Protein AF-D2ZY25-F1 (afdb_monomer_lite)

Secondary structure (DSSP, 8-state):
--HHHHHHHHHHHHHHHHHHHHHHHHHHHHHHHHHHHHHH--S-HHHHHHHHHHH----HHHHHHHHHHHHHTT--GGGHHHHHHHHHH-S-EEETTEEE--HHHHTTTGGGSHHHHHHHHH---TTEEE-B-TTSSSEEEEETTT--EEEE-GGGHHHHHHH---SEEESSHHHHHHHHTT------

Foldseek 3Di:
DPPVVVVVVVVVVVVVVVVVVVVVVVVVVVVVVVVCCVVVPALPPVVVVVLCVPQNFDDPVQLVVLLVLCVVLVQDPLCVNVSNSLSTRQQWAQFDQGTFHSQSVLSVPVCNHPQNVCCVPPVADSQWDWRDDPVALWTWIAGSVQQKIFTAHNVCVNVCRVPVDGPDIDRHPSRVVCVRHVPDPPDD

InterPro domains:
  IPR037883 Knr4/Smi1-like domain superfamily [SSF160631] (80-182)

Radius of gyration: 25.06 Å; chains: 1; bounding box: 85×59×39 Å

Organism: Neisseria mucosa (strain ATCC 25996 / DSM 4631 / NCTC 10774 / M26) (NCBI:txid546266)

Sequence (188 aa):
MRLIRIESNIGKIGRKQKKDAEEKLENVKVNLLIFISKRFVMLDTNFKEYLDDEFGRILPENQNKYRELFKRLGFGKINHDFVEFWSTYSDEIYGKIGYLVDLAMDLEDFSSSQTEILRKNIGLPDNYFSLLNNELDDYILYDKNTDEVFFVEAPNIQKFIENKQFSKHWNSFEYFIKDYLNYNAYYV

pLDDT: mean 85.52, std 15.78, range [35.66, 98.56]

Structure (mmCIF, N/CA/C/O backbone):
data_AF-D2ZY25-F1
#
_entry.id   AF-D2ZY25-F1
#
loop_
_atom_site.group_PDB
_atom_site.id
_atom_site.type_symbol
_atom_site.label_atom_id
_atom_site.label_alt_id
_atom_site.label_comp_id
_atom_site.label_asym_id
_atom_site.label_entity_id
_atom_site.label_seq_id
_atom_site.pdbx_PDB_ins_code
_atom_site.Cartn_x
_atom_site.Cartn_y
_atom_site.Cartn_z
_atom_site.occupancy
_atom_site.B_iso_or_equiv
_atom_site.auth_seq_id
_atom_site.auth_comp_id
_atom_site.auth_asym_id
_atom_site.auth_atom_id
_atom_site.pdbx_PDB_model_num
ATOM 1 N N . MET A 1 1 ? 66.080 45.658 -4.796 1.00 52.06 1 MET A N 1
ATOM 2 C CA . MET A 1 1 ? 65.664 44.306 -5.253 1.00 52.06 1 MET A CA 1
ATOM 3 C C . MET A 1 1 ? 64.632 43.622 -4.318 1.00 52.06 1 MET A C 1
ATOM 5 O O . MET A 1 1 ? 64.688 42.414 -4.135 1.00 52.06 1 MET A O 1
ATOM 9 N N . ARG A 1 2 ? 63.659 44.349 -3.727 1.00 52.69 2 ARG A N 1
ATOM 10 C CA . ARG A 1 2 ? 62.646 43.777 -2.796 1.00 52.69 2 ARG A CA 1
ATOM 11 C C . ARG A 1 2 ? 61.199 43.744 -3.330 1.00 52.69 2 ARG A C 1
ATOM 13 O O . ARG A 1 2 ? 60.440 42.909 -2.858 1.00 52.69 2 ARG A O 1
ATOM 20 N N . LEU A 1 3 ? 60.829 44.569 -4.321 1.00 50.91 3 LEU A N 1
ATOM 21 C CA . LEU A 1 3 ? 59.447 44.628 -4.840 1.00 50.91 3 LEU A CA 1
ATOM 22 C C . LEU A 1 3 ? 59.027 43.390 -5.661 1.00 50.91 3 LEU A C 1
ATOM 24 O O . LEU A 1 3 ? 57.946 42.856 -5.438 1.00 50.91 3 LEU A O 1
ATOM 28 N N . ILE A 1 4 ? 59.901 42.866 -6.529 1.00 52.56 4 ILE A N 1
ATOM 29 C CA . ILE A 1 4 ? 59.574 41.761 -7.463 1.00 52.56 4 ILE A CA 1
ATOM 30 C C . ILE A 1 4 ? 59.164 40.469 -6.721 1.00 52.56 4 ILE A C 1
ATOM 32 O O . ILE A 1 4 ? 58.348 39.680 -7.197 1.00 52.56 4 ILE A O 1
ATOM 36 N N . ARG A 1 5 ? 59.691 40.248 -5.508 1.00 51.69 5 ARG A N 1
ATOM 37 C CA . ARG A 1 5 ? 59.391 39.046 -4.713 1.00 51.69 5 ARG A CA 1
ATOM 38 C C . ARG A 1 5 ? 57.988 39.092 -4.091 1.00 51.69 5 ARG A C 1
ATOM 40 O O . ARG A 1 5 ? 57.379 38.038 -3.924 1.00 51.69 5 ARG A O 1
ATOM 47 N N . ILE A 1 6 ? 57.468 40.286 -3.793 1.00 53.44 6 ILE A N 1
ATOM 48 C CA . ILE A 1 6 ? 56.163 40.481 -3.142 1.00 53.44 6 ILE A CA 1
ATOM 49 C C . ILE A 1 6 ? 55.029 40.202 -4.137 1.00 53.44 6 ILE A C 1
ATOM 51 O O . ILE A 1 6 ? 54.154 39.394 -3.837 1.00 53.44 6 ILE A O 1
ATOM 55 N N . GLU A 1 7 ? 55.095 40.753 -5.351 1.00 53.44 7 GLU A N 1
ATOM 56 C CA . GLU A 1 7 ? 54.079 40.526 -6.396 1.00 53.44 7 GLU A CA 1
ATOM 57 C C . GLU A 1 7 ? 53.975 39.045 -6.797 1.00 53.44 7 GLU A C 1
ATOM 59 O O . GLU A 1 7 ? 52.877 38.496 -6.917 1.00 53.44 7 GLU A O 1
ATOM 64 N N . SER A 1 8 ? 55.118 38.350 -6.890 1.00 57.62 8 SER A N 1
ATOM 65 C CA . SER A 1 8 ? 55.155 36.908 -7.181 1.00 57.62 8 SER A CA 1
ATOM 66 C C . SER A 1 8 ? 54.485 36.049 -6.099 1.00 57.62 8 SER A C 1
ATOM 68 O O . SER A 1 8 ? 53.928 34.989 -6.397 1.00 57.62 8 SER A O 1
ATOM 70 N N . ASN A 1 9 ? 54.512 36.505 -4.842 1.00 56.72 9 ASN A N 1
ATOM 71 C CA . ASN A 1 9 ? 53.909 35.799 -3.716 1.00 56.72 9 ASN A CA 1
ATOM 72 C C . ASN A 1 9 ? 52.400 36.058 -3.637 1.00 56.72 9 ASN A C 1
ATOM 74 O O . ASN A 1 9 ? 51.649 35.118 -3.385 1.00 56.72 9 ASN A O 1
ATOM 78 N N . ILE A 1 10 ? 51.938 37.278 -3.931 1.00 61.25 10 ILE A N 1
ATOM 79 C CA . ILE A 1 10 ? 50.504 37.618 -3.954 1.00 61.25 10 ILE A CA 1
ATOM 80 C C . ILE A 1 10 ? 49.769 36.805 -5.033 1.00 61.25 10 ILE A C 1
ATOM 82 O O . ILE A 1 10 ? 48.725 36.213 -4.757 1.00 61.25 10 ILE A O 1
ATOM 86 N N . GLY A 1 11 ? 50.350 36.669 -6.232 1.00 62.78 11 GLY A N 1
ATOM 87 C CA . GLY A 1 11 ? 49.772 35.850 -7.306 1.00 62.78 11 GLY A CA 1
ATOM 88 C C . GLY A 1 11 ? 49.683 34.352 -6.970 1.00 62.78 11 GLY A C 1
ATOM 89 O O . GLY A 1 11 ? 48.737 33.676 -7.379 1.00 62.78 11 GLY A O 1
ATOM 90 N N . LYS A 1 12 ? 50.630 33.823 -6.183 1.00 64.25 12 LYS A N 1
ATOM 91 C CA . LYS A 1 12 ? 50.597 32.432 -5.691 1.00 64.25 12 LYS A CA 1
ATOM 92 C C . LYS A 1 12 ? 49.548 32.230 -4.599 1.00 64.25 12 LYS A C 1
ATOM 94 O O . LYS A 1 12 ? 48.856 31.214 -4.619 1.00 64.25 12 LYS A O 1
ATOM 99 N N . ILE A 1 13 ? 49.400 33.196 -3.690 1.00 66.56 13 ILE A N 1
ATOM 100 C CA . ILE A 1 13 ? 48.389 33.167 -2.624 1.00 66.56 13 ILE A CA 1
ATOM 101 C C . ILE A 1 13 ? 46.978 33.202 -3.228 1.00 66.56 13 ILE A C 1
ATOM 103 O O . ILE A 1 13 ? 46.152 32.369 -2.866 1.00 66.56 13 ILE A O 1
ATOM 107 N N . GLY A 1 14 ? 46.725 34.070 -4.215 1.00 63.84 14 GLY A N 1
ATOM 108 C CA . GLY A 1 14 ? 45.428 34.144 -4.900 1.00 63.84 14 GLY A CA 1
ATOM 109 C C . GLY A 1 14 ? 45.064 32.869 -5.673 1.00 63.84 14 GLY A C 1
ATOM 110 O O . GLY A 1 14 ? 43.927 32.407 -5.606 1.00 63.84 14 GLY A O 1
ATOM 111 N N . ARG A 1 15 ? 46.032 32.236 -6.356 1.00 68.62 15 ARG A N 1
ATOM 112 C CA . ARG A 1 15 ? 45.804 30.949 -7.045 1.00 68.62 15 ARG A CA 1
ATOM 113 C C . ARG A 1 15 ? 45.531 29.798 -6.076 1.00 68.62 15 ARG A C 1
ATOM 115 O O . ARG A 1 15 ? 44.718 28.937 -6.397 1.00 68.62 15 ARG A O 1
ATOM 122 N N . LYS A 1 16 ? 46.194 29.782 -4.915 1.00 72.19 16 LYS A N 1
ATOM 123 C CA . LYS A 1 16 ? 45.961 28.774 -3.874 1.00 72.19 16 LYS A CA 1
ATOM 124 C C . LYS A 1 16 ? 44.570 28.931 -3.257 1.00 72.19 16 LYS A C 1
ATOM 126 O O . LYS A 1 16 ? 43.808 27.979 -3.268 1.00 72.19 16 LYS A O 1
ATOM 131 N N . GLN A 1 17 ? 44.193 30.149 -2.862 1.00 70.00 17 GLN A N 1
ATOM 132 C CA . GLN A 1 17 ? 42.859 30.426 -2.312 1.00 70.00 17 GLN A CA 1
ATOM 133 C C . GLN A 1 17 ? 41.727 30.078 -3.289 1.00 70.00 17 GLN A C 1
ATOM 135 O O . GLN A 1 17 ? 40.692 29.575 -2.863 1.00 70.00 17 GLN A O 1
ATOM 140 N N . LYS A 1 18 ? 41.925 30.305 -4.596 1.00 76.06 18 LYS A N 1
ATOM 141 C CA . LYS A 1 18 ? 40.941 29.928 -5.618 1.00 76.06 18 LYS A CA 1
ATOM 142 C C . LYS A 1 18 ? 40.775 28.407 -5.733 1.00 76.06 18 LYS A C 1
ATOM 144 O O . LYS A 1 18 ? 39.643 27.939 -5.742 1.00 76.06 18 LYS A O 1
ATOM 149 N N . LYS A 1 19 ? 41.878 27.649 -5.755 1.00 75.56 19 LYS A N 1
ATOM 150 C CA . LYS A 1 19 ? 41.834 26.176 -5.754 1.00 75.56 19 LYS A CA 1
ATOM 151 C C . LYS A 1 19 ? 41.182 25.621 -4.489 1.00 75.56 19 LYS A C 1
ATOM 153 O O . LYS A 1 19 ? 40.310 24.771 -4.590 1.00 75.56 19 LYS A O 1
ATOM 158 N N . ASP A 1 20 ? 41.535 26.165 -3.325 1.00 76.06 20 ASP A N 1
ATOM 159 C CA . ASP A 1 20 ? 40.959 25.747 -2.043 1.00 76.06 20 ASP A CA 1
ATOM 160 C C . ASP A 1 20 ? 39.440 26.030 -1.985 1.00 76.06 20 ASP A C 1
ATOM 162 O O . ASP A 1 20 ? 38.684 25.304 -1.339 1.00 76.06 20 ASP A O 1
ATOM 166 N N . ALA A 1 21 ? 38.970 27.091 -2.652 1.00 73.56 21 ALA A N 1
ATOM 167 C CA . ALA A 1 21 ? 37.547 27.412 -2.761 1.00 73.56 21 ALA A CA 1
ATOM 168 C C . ALA A 1 21 ? 36.805 26.498 -3.752 1.00 73.56 21 ALA A C 1
ATOM 170 O O . ALA A 1 21 ? 35.685 26.080 -3.462 1.00 73.56 21 ALA A O 1
ATOM 171 N N . GLU A 1 22 ? 37.420 26.170 -4.891 1.00 80.06 22 GLU A N 1
ATOM 172 C CA . GLU A 1 22 ? 36.878 25.225 -5.877 1.00 80.06 22 GLU A CA 1
ATOM 173 C C . GLU A 1 22 ? 36.752 23.814 -5.281 1.00 80.06 22 GLU A C 1
ATOM 175 O O . GLU A 1 22 ? 35.680 23.219 -5.361 1.00 80.06 22 GLU A O 1
ATOM 180 N N . GLU A 1 23 ? 37.778 23.336 -4.571 1.00 80.00 23 GLU A N 1
ATOM 181 C CA . GLU A 1 23 ? 37.774 22.037 -3.882 1.00 80.00 23 GLU A CA 1
ATOM 182 C C . GLU A 1 23 ? 36.715 21.977 -2.768 1.00 80.00 23 GLU A C 1
ATOM 184 O O . GLU A 1 23 ? 35.994 20.989 -2.621 1.00 80.00 23 GLU A O 1
ATOM 189 N N . LYS A 1 24 ? 36.546 23.063 -1.999 1.00 80.25 24 LYS A N 1
ATOM 190 C CA . LYS A 1 24 ? 35.461 23.163 -1.008 1.00 80.25 24 LYS A CA 1
ATOM 191 C C . LYS A 1 24 ? 34.086 23.120 -1.664 1.00 80.25 24 LYS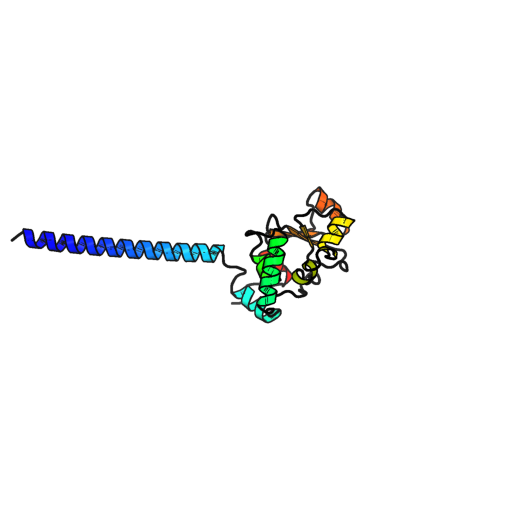 A C 1
ATOM 193 O O . LYS A 1 24 ? 33.198 22.446 -1.149 1.00 80.25 24 LYS A O 1
ATOM 198 N N . LEU A 1 25 ? 33.895 23.828 -2.776 1.00 77.50 25 LEU A N 1
ATOM 199 C CA . LEU A 1 25 ? 32.623 23.842 -3.495 1.00 77.50 25 LEU A CA 1
ATOM 200 C C . LEU A 1 25 ? 32.297 22.464 -4.086 1.00 77.50 25 LEU A C 1
ATOM 202 O O . LEU A 1 25 ? 31.145 22.036 -4.040 1.00 77.50 25 LEU A O 1
ATOM 206 N N . GLU A 1 26 ? 33.298 21.763 -4.610 1.00 76.44 26 GLU A N 1
ATOM 207 C CA . GLU A 1 26 ? 33.162 20.406 -5.134 1.00 76.44 26 GLU A CA 1
ATOM 208 C C . GLU A 1 26 ? 32.805 19.413 -4.021 1.00 76.44 26 GLU A C 1
ATOM 210 O O . GLU A 1 26 ? 31.820 18.689 -4.145 1.00 76.44 26 GLU A O 1
ATOM 215 N N . ASN A 1 27 ? 33.475 19.487 -2.868 1.00 78.00 27 ASN A N 1
ATOM 216 C CA . ASN A 1 27 ? 33.132 18.685 -1.691 1.00 78.00 27 ASN A CA 1
ATOM 217 C C . ASN A 1 27 ? 31.719 18.972 -1.160 1.00 78.00 27 ASN A C 1
ATOM 219 O O . ASN A 1 27 ? 31.009 18.048 -0.767 1.00 78.00 27 ASN A O 1
ATOM 223 N N . VAL A 1 28 ? 31.265 20.230 -1.166 1.00 77.62 28 VAL A N 1
ATOM 224 C CA . VAL A 1 28 ? 29.882 20.579 -0.792 1.00 77.62 28 VAL A CA 1
ATOM 225 C C . VAL A 1 28 ? 28.882 19.982 -1.781 1.00 77.62 28 VAL A C 1
ATOM 227 O O . VAL A 1 28 ? 27.869 19.438 -1.351 1.00 77.62 28 VAL A O 1
ATOM 230 N N . LYS A 1 29 ? 29.163 20.028 -3.089 1.00 74.12 29 LYS A N 1
ATOM 231 C CA . LYS A 1 29 ? 28.311 19.404 -4.113 1.00 74.12 29 LYS A CA 1
ATOM 232 C C . LYS A 1 29 ? 28.257 17.890 -3.964 1.00 74.12 29 LYS A C 1
ATOM 234 O O . LYS A 1 29 ? 27.167 17.340 -4.030 1.00 74.12 29 LYS A O 1
ATOM 239 N N . VAL A 1 30 ? 29.393 17.233 -3.726 1.00 70.44 30 VAL A N 1
ATOM 240 C CA . VAL A 1 30 ? 29.467 15.783 -3.495 1.00 70.44 30 VAL A CA 1
ATOM 241 C C . VAL A 1 30 ? 28.706 15.406 -2.229 1.00 70.44 30 VAL A C 1
ATOM 243 O O . VAL A 1 30 ? 27.878 14.506 -2.272 1.00 70.44 30 VAL A O 1
ATOM 246 N N . ASN A 1 31 ? 28.889 16.135 -1.127 1.00 71.12 31 ASN A N 1
ATOM 247 C CA . ASN A 1 31 ? 28.144 15.895 0.109 1.00 71.12 31 ASN A CA 1
ATOM 248 C C . ASN A 1 31 ? 26.645 16.149 -0.056 1.00 71.12 31 ASN A C 1
ATOM 250 O O . ASN A 1 31 ? 25.845 15.403 0.496 1.00 71.12 31 ASN A O 1
ATOM 254 N N . LEU A 1 32 ? 26.253 17.161 -0.833 1.00 65.19 32 LEU A N 1
ATOM 255 C CA . LEU A 1 32 ? 24.856 17.413 -1.165 1.00 65.19 32 LEU A CA 1
ATOM 256 C C . LEU A 1 32 ? 24.292 16.302 -2.055 1.00 65.19 32 LEU A C 1
ATOM 258 O O . LEU A 1 32 ? 23.181 15.860 -1.808 1.00 65.19 32 LEU A O 1
ATOM 262 N N . LEU A 1 33 ? 25.051 15.803 -3.032 1.00 63.25 33 LEU A N 1
ATOM 263 C CA . LEU A 1 33 ? 24.664 14.659 -3.858 1.00 63.25 33 LEU A CA 1
ATOM 264 C C . LEU A 1 33 ? 24.543 13.384 -3.030 1.00 63.25 33 LEU A C 1
ATOM 266 O O . LEU A 1 33 ? 23.572 12.666 -3.210 1.00 63.25 33 LEU A O 1
ATOM 270 N N . ILE A 1 34 ? 25.471 13.124 -2.105 1.00 61.31 34 ILE A N 1
ATOM 271 C CA . ILE A 1 34 ? 25.425 12.001 -1.157 1.00 61.31 34 ILE A CA 1
ATOM 272 C C . ILE A 1 34 ? 24.241 12.155 -0.205 1.00 61.31 34 ILE A C 1
ATOM 274 O O . ILE A 1 34 ? 23.575 11.180 0.109 1.00 61.31 34 ILE A O 1
ATOM 278 N N . PHE A 1 35 ? 23.959 13.368 0.264 1.00 57.66 35 PHE A N 1
ATOM 279 C CA . PHE A 1 35 ? 22.827 13.637 1.143 1.00 57.66 35 PHE A CA 1
ATOM 280 C C . PHE A 1 35 ? 21.499 13.475 0.404 1.00 57.66 35 PHE A C 1
ATOM 282 O O . PHE A 1 35 ? 20.602 12.827 0.923 1.00 57.66 35 PHE A O 1
ATOM 289 N N . ILE A 1 36 ? 21.386 14.010 -0.816 1.00 54.94 36 ILE A N 1
ATOM 290 C CA . ILE A 1 36 ? 20.218 13.849 -1.686 1.00 54.94 36 ILE A CA 1
ATOM 291 C C . ILE A 1 36 ? 20.047 12.377 -2.034 1.00 54.94 36 ILE A C 1
ATOM 293 O O . ILE A 1 36 ? 18.975 11.853 -1.796 1.00 54.94 36 ILE A O 1
ATOM 297 N N . SER A 1 37 ? 21.082 11.678 -2.497 1.00 52.75 37 SER A N 1
ATOM 298 C CA . SER A 1 37 ? 20.991 10.236 -2.752 1.00 52.75 37 SER A CA 1
ATOM 299 C C . SER A 1 37 ? 20.632 9.474 -1.477 1.00 52.75 37 SER A C 1
ATOM 301 O O . SER A 1 37 ? 19.651 8.767 -1.483 1.00 52.75 37 SER A O 1
ATOM 303 N N . LYS A 1 38 ? 21.241 9.702 -0.315 1.00 51.91 38 LYS A N 1
ATOM 304 C CA . LYS A 1 38 ? 20.796 9.033 0.927 1.00 51.91 38 LYS A CA 1
ATOM 305 C C . LYS A 1 38 ? 19.358 9.354 1.360 1.00 51.91 38 LYS A C 1
ATOM 307 O O . LYS A 1 38 ? 18.788 8.576 2.112 1.00 51.91 38 LYS A O 1
ATOM 312 N N . ARG A 1 39 ? 18.782 10.485 0.933 1.00 47.91 39 ARG A N 1
ATOM 313 C CA . ARG A 1 39 ? 17.390 10.876 1.232 1.00 47.91 39 ARG A CA 1
ATOM 314 C C . ARG A 1 39 ? 16.384 10.543 0.125 1.00 47.91 39 ARG A C 1
ATOM 316 O O . ARG A 1 39 ? 15.191 10.635 0.382 1.00 47.91 39 ARG A O 1
ATOM 323 N N . PHE A 1 40 ? 16.859 10.238 -1.081 1.00 42.81 40 PHE A N 1
ATOM 324 C CA . PHE A 1 40 ? 16.067 9.949 -2.284 1.00 42.81 40 PHE A CA 1
ATOM 325 C C . PHE A 1 40 ? 16.403 8.593 -2.905 1.00 42.81 40 PHE A C 1
ATOM 327 O O . PHE A 1 40 ? 15.830 8.230 -3.927 1.00 42.81 40 PHE A O 1
ATOM 334 N N . VAL A 1 41 ? 17.314 7.826 -2.313 1.00 45.97 41 VAL A N 1
ATOM 335 C CA . VAL A 1 41 ? 17.503 6.407 -2.599 1.00 45.97 41 VAL A CA 1
ATOM 336 C C . VAL A 1 41 ? 16.336 5.718 -1.906 1.00 45.97 41 VAL A C 1
ATOM 338 O O . VAL A 1 41 ? 16.456 5.212 -0.798 1.00 45.97 41 VAL A O 1
ATOM 341 N N . MET A 1 42 ? 15.173 5.845 -2.555 1.00 53.69 42 MET A N 1
ATOM 342 C CA . MET A 1 42 ? 14.487 4.761 -3.253 1.00 53.69 42 MET A CA 1
ATOM 343 C C . MET A 1 42 ? 14.963 3.401 -2.753 1.00 53.69 42 MET A C 1
ATOM 345 O O . MET A 1 42 ? 16.166 3.188 -2.911 1.00 53.69 42 MET A O 1
ATOM 349 N N . LEU A 1 43 ? 14.076 2.518 -2.262 1.00 66.31 43 LEU A N 1
ATOM 350 C CA . LEU A 1 43 ? 14.322 1.086 -1.946 1.00 66.31 43 LEU A CA 1
ATOM 351 C C . LEU A 1 43 ? 15.764 0.654 -2.259 1.00 66.31 43 LEU A C 1
ATOM 353 O O . LEU A 1 43 ? 16.092 0.670 -3.441 1.00 66.31 43 LEU A O 1
ATOM 357 N N . ASP A 1 44 ? 16.642 0.371 -1.287 1.00 75.94 44 ASP A N 1
ATOM 358 C CA . ASP A 1 44 ? 18.095 0.246 -1.566 1.00 75.94 44 ASP A CA 1
ATOM 359 C C . ASP A 1 44 ? 18.428 -0.554 -2.851 1.00 75.94 44 ASP A C 1
ATOM 361 O O . ASP A 1 44 ? 17.682 -1.446 -3.247 1.00 75.94 44 ASP A O 1
ATOM 365 N N . THR A 1 45 ? 19.516 -0.204 -3.552 1.00 78.69 45 THR A N 1
ATOM 366 C CA . THR A 1 45 ? 19.809 -0.744 -4.898 1.00 78.69 45 THR A CA 1
ATOM 367 C C . THR A 1 45 ? 19.706 -2.267 -4.976 1.00 78.69 45 THR A C 1
ATOM 369 O O . THR A 1 45 ? 19.118 -2.771 -5.928 1.00 78.69 45 THR A O 1
ATOM 372 N N . ASN A 1 46 ? 20.188 -2.977 -3.954 1.00 85.81 46 ASN A N 1
ATOM 373 C CA . ASN A 1 46 ? 20.146 -4.436 -3.918 1.00 85.81 46 ASN A CA 1
ATOM 374 C C . ASN A 1 46 ? 18.701 -4.944 -3.853 1.00 85.81 46 ASN A C 1
ATOM 376 O O . ASN A 1 46 ? 18.348 -5.912 -4.519 1.00 85.81 46 ASN A O 1
ATOM 380 N N . PHE A 1 47 ? 17.842 -4.266 -3.090 1.00 88.56 47 PHE A N 1
ATOM 381 C CA . PHE A 1 47 ? 16.433 -4.624 -3.027 1.00 88.56 47 PHE A CA 1
ATOM 382 C C . PHE A 1 47 ? 15.719 -4.393 -4.365 1.00 88.56 47 PHE A C 1
ATOM 384 O O . PHE A 1 47 ? 14.865 -5.187 -4.728 1.00 88.56 47 PHE A O 1
ATOM 391 N N . LYS A 1 48 ? 16.085 -3.376 -5.154 1.00 88.12 48 LYS A N 1
ATOM 392 C CA . LYS A 1 48 ? 15.498 -3.206 -6.501 1.00 88.12 48 LYS A CA 1
ATOM 393 C C . LYS A 1 48 ? 15.908 -4.263 -7.490 1.00 88.12 48 LYS A C 1
ATOM 395 O O . LYS A 1 48 ? 15.079 -4.663 -8.290 1.00 88.12 48 LYS A O 1
ATOM 400 N N . GLU A 1 49 ? 17.178 -4.644 -7.468 1.00 88.94 49 GLU A N 1
ATOM 401 C CA . GLU A 1 49 ? 17.670 -5.726 -8.317 1.00 88.94 49 GLU A CA 1
ATOM 402 C C . GLU A 1 49 ? 16.901 -7.009 -7.992 1.00 88.94 49 GLU A C 1
ATOM 404 O O . GLU A 1 49 ? 16.354 -7.629 -8.895 1.00 88.94 49 GLU A O 1
ATOM 409 N N . TYR A 1 50 ? 16.720 -7.304 -6.700 1.00 90.88 50 TYR A N 1
ATOM 410 C CA . TYR A 1 50 ? 15.845 -8.386 -6.253 1.00 90.88 50 TYR A CA 1
ATOM 411 C C . TYR A 1 50 ? 14.411 -8.253 -6.798 1.00 90.88 50 TYR A C 1
ATOM 413 O O . TYR A 1 50 ? 13.888 -9.198 -7.373 1.00 90.88 50 TYR A O 1
ATOM 421 N N . LEU A 1 51 ? 13.770 -7.086 -6.671 1.00 91.81 51 LEU A N 1
ATOM 422 C CA . LEU A 1 51 ? 12.405 -6.890 -7.179 1.00 91.81 51 LEU A CA 1
ATOM 423 C C . LEU A 1 51 ? 12.305 -7.019 -8.710 1.00 91.81 51 LEU A C 1
ATOM 425 O O . LEU A 1 51 ? 11.313 -7.537 -9.218 1.00 91.81 51 LEU A O 1
ATOM 429 N N . ASP A 1 52 ? 13.307 -6.538 -9.446 1.00 91.31 52 ASP A N 1
ATOM 430 C CA . ASP A 1 52 ? 13.367 -6.654 -10.904 1.00 91.31 52 ASP A CA 1
ATOM 431 C C . ASP A 1 52 ? 13.479 -8.117 -11.350 1.00 91.31 52 ASP A C 1
ATOM 433 O O . ASP A 1 52 ? 12.834 -8.491 -12.330 1.00 91.31 52 ASP A O 1
ATOM 437 N N . ASP A 1 53 ? 14.257 -8.923 -10.625 1.00 90.19 53 ASP A N 1
ATOM 438 C CA . ASP A 1 53 ? 14.422 -10.354 -10.884 1.00 90.19 53 ASP A CA 1
ATOM 439 C C . ASP A 1 53 ? 13.161 -11.162 -10.523 1.00 90.19 53 ASP A C 1
ATOM 441 O O . ASP A 1 53 ? 12.807 -12.092 -11.248 1.00 90.19 53 ASP A O 1
ATOM 445 N N . GLU A 1 54 ? 12.468 -10.806 -9.435 1.00 89.38 54 GLU A N 1
ATOM 446 C CA . GLU A 1 54 ? 11.292 -11.545 -8.946 1.00 89.38 54 GLU A CA 1
ATOM 447 C C . GLU A 1 54 ? 9.999 -11.215 -9.704 1.00 89.38 54 GLU A C 1
ATOM 449 O O . GLU A 1 54 ? 9.237 -12.121 -10.036 1.00 89.38 54 GLU A O 1
ATOM 454 N N . PHE A 1 55 ? 9.735 -9.934 -9.978 1.00 89.44 55 PHE A N 1
ATOM 455 C CA . PHE A 1 55 ? 8.442 -9.484 -10.518 1.00 89.44 55 PHE A CA 1
ATOM 456 C C . PHE A 1 55 ? 8.530 -9.013 -11.971 1.00 89.44 55 PHE A C 1
ATOM 458 O O . PHE A 1 55 ? 7.549 -9.050 -12.711 1.00 89.44 55 PHE A O 1
ATOM 465 N N . GLY A 1 56 ? 9.708 -8.564 -12.412 1.00 88.19 56 GLY A N 1
ATOM 466 C CA . GLY A 1 56 ? 9.845 -7.857 -13.680 1.00 88.19 56 GLY A CA 1
ATOM 467 C C . GLY A 1 56 ? 9.112 -6.509 -13.686 1.00 88.19 56 GLY A C 1
ATOM 468 O O . GLY A 1 56 ? 8.362 -6.155 -12.786 1.00 88.19 56 GLY A O 1
ATOM 469 N N . ARG A 1 57 ? 9.357 -5.690 -14.710 1.00 93.50 57 ARG A N 1
ATOM 470 C CA . ARG A 1 57 ? 8.783 -4.337 -14.799 1.00 93.50 57 ARG A CA 1
ATOM 471 C C . ARG A 1 57 ? 7.686 -4.277 -15.844 1.00 93.50 57 ARG A C 1
ATOM 473 O O . ARG A 1 57 ? 7.877 -4.750 -16.965 1.00 93.50 57 ARG A O 1
ATOM 480 N N . ILE A 1 58 ? 6.597 -3.579 -15.537 1.00 94.69 58 ILE A N 1
ATOM 481 C CA . ILE A 1 58 ? 5.568 -3.283 -16.537 1.00 94.69 58 ILE A CA 1
ATOM 482 C C . ILE A 1 58 ? 6.056 -2.240 -17.552 1.00 94.69 58 ILE A C 1
ATOM 484 O O . ILE A 1 58 ? 7.043 -1.527 -17.335 1.00 94.69 58 ILE A O 1
ATOM 488 N N . LEU A 1 59 ? 5.325 -2.100 -18.661 1.00 94.69 59 LEU A N 1
ATOM 489 C CA . LEU A 1 59 ? 5.644 -1.139 -19.719 1.00 94.69 59 LEU A CA 1
ATOM 490 C C . LEU A 1 59 ? 5.694 0.312 -19.198 1.00 94.69 59 LEU A C 1
ATOM 492 O O . LEU A 1 59 ? 4.797 0.713 -18.452 1.00 94.69 59 LEU A O 1
ATOM 496 N N . PRO A 1 60 ? 6.663 1.143 -19.637 1.00 94.94 60 PRO A N 1
ATOM 497 C CA . PRO A 1 60 ? 6.822 2.521 -19.158 1.00 94.94 60 PRO A CA 1
ATOM 498 C C . PRO A 1 60 ? 5.564 3.394 -19.261 1.00 94.94 60 PRO A C 1
ATOM 500 O O . PRO A 1 60 ? 5.324 4.239 -18.398 1.00 94.94 60 PRO A O 1
ATOM 503 N N . GLU A 1 61 ? 4.745 3.196 -20.297 1.00 94.94 61 GLU A N 1
ATOM 504 C CA . GLU A 1 61 ? 3.471 3.906 -20.457 1.00 94.94 61 GLU A CA 1
ATOM 505 C C . GLU A 1 61 ? 2.500 3.610 -19.304 1.00 94.94 61 GLU A C 1
ATOM 507 O O . GLU A 1 61 ? 1.905 4.538 -18.750 1.00 94.94 61 GLU A O 1
ATOM 512 N N . ASN A 1 62 ? 2.402 2.342 -18.892 1.00 96.19 62 ASN A N 1
ATOM 513 C CA . ASN A 1 62 ? 1.574 1.922 -17.762 1.00 96.19 62 ASN A CA 1
ATOM 514 C C . ASN A 1 62 ? 2.149 2.427 -16.439 1.00 96.19 62 ASN A C 1
ATOM 516 O O . ASN A 1 62 ? 1.399 2.924 -15.603 1.00 96.19 62 ASN A O 1
ATOM 520 N N . GLN A 1 63 ? 3.477 2.425 -16.281 1.00 97.31 63 GLN A N 1
ATOM 521 C CA . GLN A 1 63 ? 4.090 3.000 -15.082 1.00 97.31 63 GLN A CA 1
ATOM 522 C C . GLN A 1 63 ? 3.713 4.478 -14.914 1.00 97.31 63 GLN A C 1
ATOM 524 O O . GLN A 1 63 ? 3.348 4.924 -13.830 1.00 97.31 63 GLN A O 1
ATOM 529 N N . ASN A 1 64 ? 3.750 5.256 -15.999 1.00 97.38 64 ASN A N 1
ATOM 530 C CA . ASN A 1 64 ? 3.360 6.667 -15.964 1.00 97.38 64 ASN A CA 1
ATOM 531 C C . ASN A 1 64 ? 1.859 6.852 -15.702 1.00 97.38 64 ASN A C 1
ATOM 533 O O . ASN A 1 64 ? 1.479 7.751 -14.949 1.00 97.38 64 ASN A O 1
ATOM 537 N N . LYS A 1 65 ? 1.012 5.990 -16.279 1.00 97.88 65 LYS A N 1
ATOM 538 C CA . LYS A 1 65 ? -0.429 5.952 -15.990 1.00 97.88 65 LYS A CA 1
ATOM 539 C C . LYS A 1 65 ? -0.680 5.762 -14.490 1.00 97.88 65 LYS A C 1
ATOM 541 O O . LYS A 1 65 ? -1.458 6.530 -13.918 1.00 97.88 65 LYS A O 1
ATOM 546 N N . TYR A 1 66 ? 0.002 4.808 -13.857 1.00 98.25 66 TYR A N 1
ATOM 547 C CA . TYR A 1 66 ? -0.140 4.521 -12.429 1.00 98.25 66 TYR A CA 1
ATOM 548 C C . TYR A 1 66 ? 0.421 5.620 -11.531 1.00 98.25 66 TYR A C 1
ATOM 550 O O . TYR A 1 66 ? -0.260 6.040 -10.596 1.00 98.25 66 TYR A O 1
ATOM 558 N N . ARG A 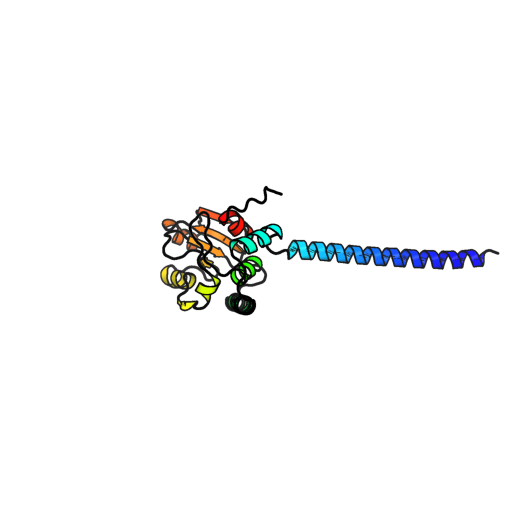1 67 ? 1.579 6.204 -11.858 1.00 98.00 67 ARG A N 1
ATOM 559 C CA . ARG A 1 67 ? 2.096 7.372 -11.121 1.00 98.00 67 ARG A CA 1
ATOM 560 C C . ARG A 1 67 ? 1.087 8.524 -11.102 1.00 98.00 67 ARG A C 1
ATOM 562 O O . ARG A 1 67 ? 0.837 9.122 -10.054 1.00 98.00 67 ARG A O 1
ATOM 569 N N . GLU A 1 68 ? 0.459 8.824 -12.240 1.00 98.19 68 GLU A N 1
ATOM 570 C CA . GLU A 1 68 ? -0.578 9.859 -12.300 1.00 98.19 68 GLU A CA 1
ATOM 571 C C . GLU A 1 68 ? -1.879 9.437 -11.595 1.00 98.19 68 GLU A C 1
ATOM 573 O O . GLU A 1 68 ? -2.561 10.297 -11.036 1.00 98.19 68 GLU A O 1
ATOM 578 N N . LEU A 1 69 ? -2.230 8.145 -11.575 1.00 98.19 69 LEU A N 1
ATOM 579 C CA . LEU A 1 69 ? -3.337 7.623 -10.764 1.00 98.19 69 LEU A CA 1
ATOM 580 C C . LEU A 1 69 ? -3.103 7.883 -9.273 1.00 98.19 69 LEU A C 1
ATOM 582 O O . LEU A 1 69 ? -3.924 8.552 -8.644 1.00 98.19 69 LEU A O 1
ATOM 586 N N . PHE A 1 70 ? -1.970 7.444 -8.723 1.00 98.19 70 PHE A N 1
ATOM 587 C CA . PH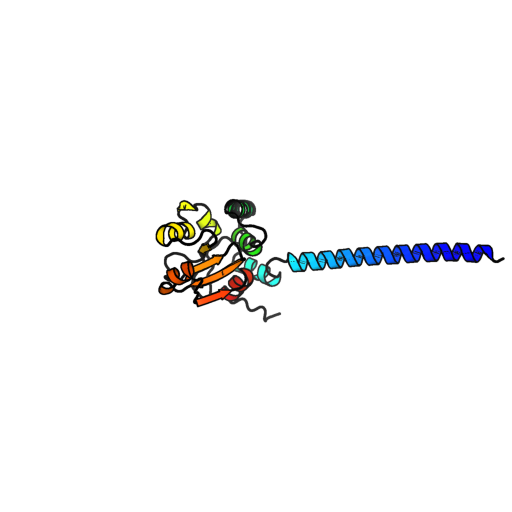E A 1 70 ? -1.637 7.657 -7.312 1.00 98.19 70 PHE A CA 1
ATOM 588 C C . PHE A 1 70 ? -1.626 9.144 -6.950 1.00 98.19 70 PHE A C 1
ATOM 590 O O . PHE A 1 70 ? -2.185 9.560 -5.934 1.00 98.19 70 PHE A O 1
ATOM 597 N N . LYS A 1 71 ? -1.087 9.991 -7.826 1.00 97.62 71 LYS A N 1
ATOM 598 C CA . LYS A 1 71 ? -1.127 11.443 -7.640 1.00 97.62 71 LYS A CA 1
ATOM 599 C C . LYS A 1 71 ? -2.556 11.999 -7.580 1.00 97.62 71 LYS A C 1
ATOM 601 O O . LYS A 1 71 ? -2.831 12.840 -6.726 1.00 97.62 71 LYS A O 1
ATOM 606 N N . ARG A 1 72 ? -3.483 11.533 -8.432 1.00 97.56 72 ARG A N 1
ATOM 607 C CA . ARG A 1 72 ? -4.911 11.924 -8.370 1.00 97.56 72 ARG A CA 1
ATOM 608 C C . ARG A 1 72 ? -5.589 11.465 -7.07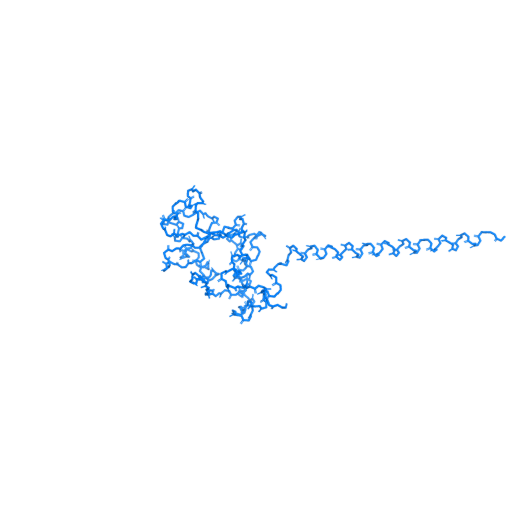9 1.00 97.56 72 ARG A C 1
ATOM 610 O O . ARG A 1 72 ? -6.446 12.180 -6.572 1.00 97.56 72 ARG A O 1
ATOM 617 N N . LEU A 1 73 ? -5.173 10.326 -6.528 1.00 96.75 73 LEU A N 1
ATOM 618 C CA . LEU A 1 73 ? -5.637 9.805 -5.234 1.00 96.75 73 LEU A CA 1
ATOM 619 C C . LEU A 1 73 ? -5.007 10.534 -4.026 1.00 96.75 73 LEU A C 1
ATOM 621 O O . LEU A 1 73 ? -5.296 10.224 -2.867 1.00 96.75 73 LEU A O 1
ATOM 625 N N . GLY A 1 74 ? -4.167 11.541 -4.280 1.00 96.56 74 GLY A N 1
ATOM 626 C CA . GLY A 1 74 ? -3.574 12.393 -3.255 1.00 96.56 74 GLY A CA 1
ATOM 627 C C . GLY A 1 74 ? -2.352 11.786 -2.572 1.00 96.56 74 GLY A C 1
ATOM 628 O O . GLY A 1 74 ? -2.017 12.221 -1.470 1.00 96.56 74 GLY A O 1
ATOM 629 N N . PHE A 1 75 ? -1.694 10.806 -3.197 1.00 97.56 75 PHE A N 1
ATOM 630 C CA . PHE A 1 75 ? -0.378 10.346 -2.761 1.00 97.56 75 PHE A CA 1
ATOM 631 C C . PHE A 1 75 ? 0.663 11.422 -3.077 1.00 97.56 75 PHE A C 1
ATOM 633 O O . PHE A 1 75 ? 0.659 12.042 -4.145 1.00 97.56 75 PHE A O 1
ATOM 640 N N . GLY A 1 76 ? 1.537 11.677 -2.109 1.00 91.75 76 GLY A N 1
ATOM 641 C CA . GLY A 1 76 ? 2.515 12.752 -2.146 1.00 91.75 76 GLY A CA 1
ATOM 642 C C . GLY A 1 76 ? 3.944 12.253 -1.979 1.00 91.75 76 GLY A C 1
ATOM 643 O O . GLY A 1 76 ? 4.251 11.073 -2.106 1.00 91.75 76 GLY A O 1
ATOM 644 N N . LYS A 1 77 ? 4.844 13.187 -1.653 1.00 93.00 77 LYS A N 1
ATOM 645 C CA . LYS A 1 77 ? 6.281 12.899 -1.505 1.00 93.00 77 LYS A CA 1
ATOM 646 C C . LYS A 1 77 ? 6.596 11.863 -0.425 1.00 93.00 77 LYS A C 1
ATOM 648 O O . LYS A 1 77 ? 7.602 11.182 -0.549 1.00 93.00 77 LYS A O 1
ATOM 653 N N . ILE A 1 78 ? 5.778 11.784 0.627 1.00 94.19 78 ILE A N 1
ATOM 654 C CA . ILE A 1 78 ? 5.987 10.828 1.722 1.00 94.19 78 ILE A CA 1
ATOM 655 C C . ILE A 1 78 ? 5.769 9.379 1.267 1.00 94.19 78 ILE A C 1
ATOM 657 O O . ILE A 1 78 ? 6.386 8.482 1.813 1.00 94.19 78 ILE A O 1
ATOM 661 N N . ASN A 1 79 ? 4.968 9.169 0.219 1.00 96.31 79 ASN A N 1
ATOM 662 C CA . ASN A 1 79 ? 4.596 7.851 -0.295 1.00 96.31 79 ASN A CA 1
ATOM 663 C C . ASN A 1 79 ? 5.470 7.414 -1.475 1.00 96.31 79 ASN A C 1
ATOM 665 O O . ASN A 1 79 ? 5.041 6.599 -2.285 1.00 96.31 79 ASN A O 1
ATOM 669 N N . HIS A 1 80 ? 6.638 8.032 -1.665 1.00 94.31 80 HIS A N 1
ATOM 670 C CA . HIS A 1 80 ? 7.399 7.878 -2.903 1.00 94.31 80 HIS A CA 1
ATOM 671 C C . HIS A 1 80 ? 7.724 6.412 -3.213 1.00 94.31 80 HIS A C 1
ATOM 673 O O . HIS A 1 80 ? 7.431 5.962 -4.318 1.00 94.31 80 HIS A O 1
ATOM 679 N N . ASP A 1 81 ? 8.248 5.664 -2.239 1.00 94.06 81 ASP A N 1
ATOM 680 C CA . ASP A 1 81 ? 8.599 4.252 -2.426 1.00 94.06 81 ASP A CA 1
ATOM 681 C C . ASP A 1 81 ? 7.372 3.384 -2.706 1.00 94.06 81 ASP A C 1
ATOM 683 O O . ASP A 1 81 ? 7.409 2.533 -3.590 1.00 94.06 81 ASP A O 1
ATOM 687 N N . PHE A 1 82 ? 6.264 3.648 -2.010 1.00 96.94 82 PHE A N 1
ATOM 688 C CA . PHE A 1 82 ? 4.985 2.986 -2.250 1.00 96.94 82 PHE A CA 1
ATOM 689 C C . PHE A 1 82 ? 4.501 3.193 -3.689 1.00 96.94 82 PHE A C 1
ATOM 691 O O . PHE A 1 82 ? 4.169 2.240 -4.392 1.00 96.94 82 PHE A O 1
ATOM 698 N N . VAL A 1 83 ? 4.485 4.448 -4.145 1.00 97.56 83 VAL A N 1
ATOM 699 C CA . VAL A 1 83 ? 4.019 4.809 -5.487 1.00 97.56 83 VAL A CA 1
ATOM 700 C C . VAL A 1 83 ? 4.924 4.212 -6.555 1.00 97.56 83 VAL A C 1
ATOM 702 O O . VAL A 1 83 ? 4.417 3.670 -7.535 1.00 97.56 83 VAL A O 1
ATOM 705 N N . GLU A 1 84 ? 6.245 4.290 -6.388 1.00 95.75 84 GLU A N 1
ATOM 706 C CA . GLU A 1 84 ? 7.180 3.741 -7.370 1.00 95.75 84 GLU A CA 1
ATOM 707 C C . GLU A 1 84 ? 7.125 2.218 -7.428 1.00 95.75 84 GLU A C 1
ATOM 709 O O . GLU A 1 84 ? 7.152 1.673 -8.529 1.00 95.75 84 GLU A O 1
ATOM 714 N N . PHE A 1 85 ? 6.984 1.535 -6.290 1.00 96.50 85 PHE A N 1
ATOM 715 C CA . PHE A 1 85 ? 6.817 0.085 -6.253 1.00 96.50 85 PHE A CA 1
ATOM 716 C C . PHE A 1 85 ? 5.591 -0.344 -7.064 1.00 96.50 85 PHE A C 1
ATOM 718 O O . PHE A 1 85 ? 5.720 -1.050 -8.065 1.00 96.50 85 PHE A O 1
ATOM 725 N N . TRP A 1 86 ? 4.407 0.154 -6.699 1.00 97.50 86 TRP A N 1
ATOM 726 C CA . TRP A 1 86 ? 3.165 -0.255 -7.355 1.00 97.50 86 TRP A CA 1
ATOM 727 C C . TRP A 1 86 ? 3.082 0.209 -8.807 1.00 97.50 86 TRP A C 1
ATOM 729 O O . TRP A 1 86 ? 2.531 -0.496 -9.643 1.00 97.50 86 TRP A O 1
ATOM 739 N N . SER A 1 87 ? 3.681 1.353 -9.141 1.00 97.06 87 SER A N 1
ATOM 740 C CA . SER A 1 87 ? 3.726 1.816 -10.530 1.00 97.06 87 SER A CA 1
ATOM 741 C C . SER A 1 87 ? 4.729 1.047 -11.388 1.00 97.06 87 SER A C 1
ATOM 743 O O . SER A 1 87 ? 4.599 1.076 -12.604 1.00 97.06 87 SER A O 1
ATOM 745 N N . THR A 1 88 ? 5.744 0.405 -10.805 1.00 96.19 88 THR A N 1
ATOM 746 C CA . THR A 1 88 ? 6.796 -0.298 -11.562 1.00 96.19 88 THR A CA 1
ATOM 747 C C . THR A 1 88 ? 6.477 -1.774 -11.754 1.00 96.19 88 THR A C 1
ATOM 749 O O . THR A 1 88 ? 6.707 -2.295 -12.848 1.00 96.19 88 THR A O 1
ATOM 752 N N . TYR A 1 89 ? 5.963 -2.420 -10.707 1.00 95.44 89 TYR A N 1
ATOM 753 C CA . TYR A 1 89 ? 5.792 -3.869 -10.660 1.00 95.44 89 TYR A CA 1
ATOM 754 C C . TYR A 1 89 ? 4.345 -4.300 -10.945 1.00 95.44 89 TYR A C 1
ATOM 756 O O . TYR A 1 89 ? 4.187 -5.206 -11.746 1.00 95.44 89 TYR A O 1
ATOM 764 N N . SER A 1 90 ? 3.324 -3.605 -10.402 1.00 92.62 90 SER A N 1
ATOM 765 C CA . SER A 1 90 ? 1.874 -3.846 -10.635 1.00 92.62 90 SER A CA 1
ATOM 766 C C . SER A 1 90 ? 1.536 -5.321 -10.875 1.00 92.62 90 SER A C 1
ATOM 768 O O . SER A 1 90 ? 1.268 -5.726 -12.006 1.00 92.62 90 SER A O 1
ATOM 770 N N . ASP A 1 91 ? 1.612 -6.115 -9.813 1.00 92.81 91 ASP A N 1
ATOM 771 C CA . ASP A 1 91 ? 1.302 -7.542 -9.845 1.00 92.81 91 ASP A CA 1
ATOM 772 C C . ASP A 1 91 ? 0.738 -7.975 -8.485 1.00 92.81 91 ASP A C 1
ATOM 774 O O . ASP A 1 91 ? 0.831 -7.240 -7.495 1.00 92.81 91 ASP A O 1
ATOM 778 N N . GLU A 1 92 ? 0.169 -9.173 -8.424 1.00 92.81 92 GLU A N 1
ATOM 779 C CA . GLU A 1 92 ? -0.132 -9.839 -7.164 1.00 92.81 92 GLU A CA 1
ATOM 780 C C . GLU A 1 92 ? 1.174 -10.256 -6.480 1.00 92.81 92 GLU A C 1
ATOM 782 O O . GLU A 1 92 ? 1.978 -11.021 -7.016 1.00 92.81 92 GLU A O 1
ATOM 787 N N . ILE A 1 93 ? 1.395 -9.770 -5.258 1.00 91.81 93 ILE A N 1
ATOM 788 C CA . ILE A 1 93 ? 2.662 -9.987 -4.553 1.00 91.81 93 ILE A CA 1
ATOM 789 C C . ILE A 1 93 ? 2.486 -11.069 -3.497 1.00 91.81 93 ILE A C 1
ATOM 791 O O . ILE A 1 93 ? 1.896 -10.829 -2.446 1.00 91.81 93 ILE A O 1
ATOM 795 N N . TYR A 1 94 ? 3.041 -12.251 -3.742 1.00 89.25 94 TYR A N 1
ATOM 796 C CA . TYR A 1 94 ? 2.992 -13.377 -2.810 1.00 89.25 94 TYR A CA 1
ATOM 797 C C . TYR A 1 94 ? 4.072 -13.245 -1.727 1.00 89.25 94 TYR A C 1
ATOM 799 O O . TYR A 1 94 ? 5.241 -13.000 -2.021 1.00 89.25 94 TYR A O 1
ATOM 807 N N . GLY A 1 95 ? 3.700 -13.432 -0.460 1.00 86.56 95 GLY A N 1
ATOM 808 C CA . GLY A 1 95 ? 4.631 -13.325 0.662 1.00 86.56 95 GLY A CA 1
ATOM 809 C C . GLY A 1 95 ? 4.193 -14.091 1.907 1.00 86.56 95 GLY A C 1
ATOM 810 O O . GLY A 1 95 ? 3.401 -15.031 1.858 1.00 86.56 95 GLY A O 1
ATOM 811 N N . LYS A 1 96 ? 4.741 -13.706 3.066 1.00 82.44 96 LYS A N 1
ATOM 812 C CA . LYS A 1 96 ? 4.584 -14.463 4.326 1.00 82.44 96 LYS A CA 1
ATOM 813 C C . LYS A 1 96 ? 3.141 -14.603 4.824 1.00 82.44 96 LYS A C 1
ATOM 815 O O . LYS A 1 96 ? 2.859 -15.545 5.558 1.00 82.44 96 LYS A O 1
ATOM 820 N N . ILE A 1 97 ? 2.266 -13.646 4.509 1.00 77.06 97 ILE A N 1
ATOM 821 C CA . ILE A 1 97 ? 0.916 -13.520 5.096 1.00 77.06 97 ILE A CA 1
ATOM 822 C C . ILE A 1 97 ? -0.159 -13.599 3.993 1.00 77.06 97 ILE A C 1
ATOM 824 O O . ILE A 1 97 ? -1.196 -12.955 4.076 1.00 77.06 97 ILE A O 1
ATOM 828 N N . GLY A 1 98 ? 0.108 -14.357 2.923 1.00 83.38 98 GLY A N 1
ATOM 829 C CA . GLY A 1 98 ? -0.790 -14.507 1.774 1.00 83.38 98 GLY A CA 1
ATOM 830 C C . GLY A 1 98 ? -0.272 -13.767 0.547 1.00 83.38 98 GLY A C 1
ATOM 831 O O . GLY A 1 98 ? 0.926 -13.819 0.270 1.00 83.38 98 GLY A O 1
ATOM 832 N N . TYR A 1 99 ? -1.163 -13.089 -0.173 1.00 88.06 99 TYR A N 1
ATOM 833 C CA . TYR A 1 99 ? -0.799 -12.271 -1.324 1.00 88.06 99 TYR A CA 1
ATOM 834 C C . TYR A 1 99 ? -1.388 -10.866 -1.210 1.00 88.06 99 TYR A C 1
ATOM 836 O O . TYR A 1 99 ? -2.510 -10.687 -0.734 1.00 88.06 99 TYR A O 1
ATOM 844 N N . LEU A 1 100 ? -0.612 -9.869 -1.621 1.00 93.56 100 LEU A N 1
ATOM 845 C CA . LEU A 1 100 ? -1.103 -8.513 -1.817 1.00 93.56 100 LEU A CA 1
ATOM 846 C C . LEU A 1 100 ? -1.801 -8.442 -3.172 1.00 93.56 100 LEU A C 1
ATOM 848 O O . LEU A 1 100 ? -1.319 -9.034 -4.138 1.00 93.56 100 LEU A O 1
ATOM 852 N N . VAL A 1 101 ? -2.903 -7.700 -3.251 1.00 92.94 101 VAL A N 1
ATOM 853 C CA . VAL A 1 101 ? -3.564 -7.429 -4.536 1.00 92.94 101 VAL A CA 1
ATOM 854 C C . VAL A 1 101 ? -2.637 -6.639 -5.449 1.00 92.94 101 VAL A C 1
ATOM 856 O O . VAL A 1 101 ? -1.823 -5.855 -4.953 1.00 92.94 101 VAL A O 1
ATOM 859 N N . ASP A 1 102 ? -2.811 -6.765 -6.768 1.00 94.94 102 ASP A N 1
ATOM 860 C CA . ASP A 1 102 ? -2.287 -5.753 -7.685 1.00 94.94 102 ASP A CA 1
ATOM 861 C C . ASP A 1 102 ? -3.015 -4.432 -7.417 1.00 94.94 102 ASP A C 1
ATOM 863 O O . ASP A 1 102 ? -4.070 -4.128 -7.979 1.00 94.94 102 ASP A O 1
ATOM 867 N N . LEU A 1 103 ? -2.454 -3.650 -6.499 1.00 96.69 103 LEU A N 1
ATOM 868 C CA . LEU A 1 103 ? -3.084 -2.442 -6.002 1.00 96.69 103 LEU A CA 1
ATOM 869 C C . LEU A 1 103 ? -3.224 -1.390 -7.102 1.00 96.69 103 LEU A C 1
ATOM 871 O O . LEU A 1 103 ? -4.201 -0.643 -7.122 1.00 96.69 103 LEU A O 1
ATOM 875 N N . ALA A 1 104 ? -2.246 -1.291 -8.003 1.00 96.75 104 ALA A N 1
ATOM 876 C CA . ALA A 1 104 ? -2.300 -0.303 -9.070 1.00 96.75 104 ALA A CA 1
ATOM 877 C C . ALA A 1 104 ? -3.476 -0.599 -10.010 1.00 96.75 104 ALA A C 1
ATOM 879 O O . ALA A 1 104 ? -4.214 0.325 -10.358 1.00 96.75 104 ALA A O 1
ATOM 880 N N . MET A 1 105 ? -3.688 -1.879 -10.334 1.00 95.44 105 MET A N 1
ATOM 881 C CA . MET A 1 105 ? -4.831 -2.345 -11.115 1.00 95.44 105 MET A CA 1
ATOM 882 C C . MET A 1 105 ? -6.161 -2.212 -10.355 1.00 95.44 105 MET A C 1
ATOM 884 O O . MET A 1 105 ? -7.124 -1.695 -10.921 1.00 95.44 105 MET A O 1
ATOM 888 N N . ASP A 1 106 ? -6.215 -2.597 -9.074 1.00 95.81 106 ASP A N 1
ATOM 889 C CA . ASP A 1 106 ? -7.409 -2.476 -8.214 1.00 95.81 106 ASP A CA 1
ATOM 890 C C . ASP A 1 106 ? -7.900 -1.022 -8.122 1.00 95.81 106 ASP A C 1
ATOM 892 O O . ASP A 1 106 ? -9.095 -0.733 -8.200 1.00 95.81 106 ASP A O 1
ATOM 896 N N . LEU A 1 107 ? -6.968 -0.074 -8.019 1.00 96.81 107 LEU A N 1
ATOM 897 C CA . LEU A 1 107 ? -7.283 1.347 -7.909 1.00 96.81 107 LEU A CA 1
ATOM 898 C C . LEU A 1 107 ? -7.630 2.014 -9.251 1.00 96.81 107 LEU A C 1
ATOM 900 O O . LEU A 1 107 ? -8.072 3.169 -9.235 1.00 96.81 107 LEU A O 1
ATOM 904 N N . GLU A 1 108 ? -7.454 1.351 -10.404 1.00 95.56 108 GLU A N 1
ATOM 905 C CA . GLU A 1 108 ? -7.875 1.915 -11.696 1.00 95.56 108 GLU A CA 1
ATOM 906 C C . GLU A 1 108 ? -9.390 2.128 -11.753 1.00 95.56 108 GLU A C 1
ATOM 908 O O . GLU A 1 108 ? -9.840 3.203 -12.161 1.00 95.56 108 GLU A O 1
ATOM 913 N N . ASP A 1 109 ? -10.162 1.137 -11.299 1.00 94.00 109 ASP A N 1
ATOM 914 C CA . ASP A 1 109 ? -11.586 1.283 -10.996 1.00 94.00 109 ASP A CA 1
ATOM 915 C C . ASP A 1 109 ? -11.772 1.415 -9.485 1.00 94.00 109 ASP A C 1
ATOM 917 O O . ASP A 1 109 ? -12.244 0.519 -8.781 1.00 94.00 109 ASP A O 1
ATOM 921 N N . PHE A 1 110 ? -11.408 2.596 -8.985 1.00 94.69 110 PHE A N 1
ATOM 922 C CA . PHE A 1 110 ? -11.495 2.916 -7.566 1.00 94.69 110 PHE A CA 1
ATOM 923 C C . PHE A 1 110 ? -12.873 2.598 -6.961 1.00 94.69 110 PHE A C 1
ATOM 925 O O . PHE A 1 110 ? -12.960 2.224 -5.795 1.00 94.69 110 PHE A O 1
ATOM 932 N N . SER A 1 111 ? -13.956 2.708 -7.737 1.00 94.56 111 SER A N 1
ATOM 933 C CA . SER A 1 111 ? -15.320 2.511 -7.239 1.00 94.56 111 SER A CA 1
ATOM 934 C C . SER A 1 111 ? -15.618 1.072 -6.804 1.00 94.56 111 SER A C 1
ATOM 936 O O . SER A 1 111 ? -16.424 0.874 -5.884 1.00 94.56 111 SER A O 1
ATOM 938 N N . SER A 1 112 ? -14.951 0.108 -7.445 1.00 93.00 112 SER A N 1
ATOM 939 C CA . SER A 1 112 ? -14.973 -1.320 -7.125 1.00 93.00 112 SER A CA 1
ATOM 940 C C . SER A 1 112 ? -13.769 -1.780 -6.309 1.00 93.00 112 SER A C 1
ATOM 942 O O . SER A 1 112 ? -13.736 -2.944 -5.919 1.00 93.00 112 SER A O 1
ATOM 944 N N . SER A 1 113 ? -12.803 -0.891 -6.058 1.00 94.94 113 SER A N 1
ATOM 945 C CA . SER A 1 113 ? -11.583 -1.235 -5.332 1.00 94.94 113 SER A CA 1
ATOM 946 C C . SER A 1 113 ? -11.878 -1.775 -3.942 1.00 94.94 113 SER A C 1
ATOM 948 O O . SER A 1 113 ? -12.840 -1.372 -3.270 1.00 94.94 113 SER A O 1
ATOM 950 N N . GLN A 1 114 ? -10.978 -2.622 -3.461 1.00 93.31 114 GLN A N 1
ATOM 951 C CA . GLN A 1 114 ? -11.076 -3.175 -2.121 1.00 93.31 114 GLN A CA 1
ATOM 952 C C . GLN A 1 114 ? -11.136 -2.084 -1.048 1.00 93.31 114 GLN A C 1
ATOM 954 O O . GLN A 1 114 ? -11.921 -2.136 -0.097 1.00 93.31 114 GLN A O 1
ATOM 959 N N . THR A 1 115 ? -10.314 -1.055 -1.228 1.00 95.69 115 THR A N 1
ATOM 960 C CA . THR A 1 115 ? -10.268 0.094 -0.328 1.00 95.69 115 THR A CA 1
ATOM 961 C C . THR A 1 115 ? -11.631 0.781 -0.242 1.00 95.69 115 THR A C 1
ATOM 963 O O . THR A 1 115 ? -12.118 1.044 0.858 1.00 95.69 115 THR A O 1
ATOM 966 N N . GLU A 1 116 ? -12.281 1.039 -1.375 1.00 96.44 116 GLU A N 1
ATOM 967 C CA . GLU A 1 116 ? -13.580 1.714 -1.407 1.00 96.44 116 GLU A CA 1
ATOM 968 C C . GLU A 1 116 ? -14.709 0.857 -0.817 1.00 96.44 116 GLU A C 1
ATOM 970 O O . GLU A 1 116 ? -15.605 1.377 -0.144 1.00 96.44 116 GLU A O 1
ATOM 975 N N . ILE A 1 117 ? -14.655 -0.464 -1.004 1.00 94.50 117 ILE A N 1
ATOM 976 C CA . ILE A 1 117 ? -15.594 -1.400 -0.374 1.00 94.50 117 ILE A CA 1
ATOM 977 C C . ILE A 1 117 ? -15.498 -1.305 1.156 1.00 94.50 117 ILE A C 1
ATOM 979 O O . ILE A 1 117 ? -16.523 -1.172 1.829 1.00 94.50 117 ILE A O 1
ATOM 983 N N . LEU A 1 118 ? -14.286 -1.304 1.722 1.00 94.56 118 LEU A N 1
ATOM 984 C CA . LEU A 1 118 ? -14.093 -1.171 3.171 1.00 94.56 118 LEU A CA 1
ATOM 985 C C . LEU A 1 118 ? -14.549 0.197 3.694 1.00 94.56 118 LEU A C 1
ATOM 987 O O . LEU A 1 118 ? -15.169 0.278 4.755 1.00 94.56 118 LEU A O 1
ATOM 991 N N . ARG A 1 119 ? -14.321 1.279 2.944 1.00 96.56 119 ARG A N 1
ATOM 992 C CA . ARG A 1 119 ? -14.833 2.611 3.313 1.00 96.56 119 ARG A CA 1
ATOM 993 C C . ARG A 1 119 ? -16.352 2.614 3.437 1.00 96.56 119 ARG A C 1
ATOM 995 O O . ARG A 1 119 ? -16.882 3.081 4.441 1.00 96.56 119 ARG A O 1
ATOM 1002 N N . LYS A 1 120 ? -17.050 2.032 2.459 1.00 96.25 120 LYS A N 1
ATOM 1003 C CA . LYS A 1 120 ? -18.519 1.949 2.448 1.00 96.25 120 LYS A CA 1
ATOM 1004 C C . LYS A 1 120 ? -19.074 1.047 3.547 1.00 96.25 120 LYS A C 1
ATOM 1006 O O . LYS A 1 120 ? -20.084 1.392 4.154 1.00 96.25 120 LYS A O 1
ATOM 1011 N N . ASN A 1 121 ? -18.435 -0.095 3.791 1.00 94.06 121 ASN A N 1
ATOM 1012 C CA . ASN A 1 121 ? -18.998 -1.136 4.650 1.00 94.06 121 ASN A CA 1
ATOM 1013 C C . ASN A 1 121 ? -18.676 -0.946 6.132 1.00 94.06 121 ASN A C 1
ATOM 1015 O O . ASN A 1 121 ? -19.527 -1.212 6.977 1.00 94.06 121 ASN A O 1
ATOM 1019 N N . ILE A 1 122 ? -17.454 -0.513 6.447 1.00 93.94 122 ILE A N 1
ATOM 1020 C CA . ILE A 1 122 ? -16.956 -0.445 7.829 1.00 93.94 122 ILE A CA 1
ATOM 1021 C C . ILE A 1 122 ? -16.451 0.948 8.217 1.00 93.94 122 ILE A C 1
ATOM 1023 O O . ILE A 1 122 ? -15.974 1.136 9.330 1.00 93.94 122 ILE A O 1
ATOM 1027 N N . GLY A 1 123 ? -16.554 1.937 7.324 1.00 96.62 123 GLY A N 1
ATOM 1028 C CA . GLY A 1 123 ? -16.114 3.300 7.616 1.00 96.62 123 GLY A CA 1
ATOM 1029 C C . GLY A 1 123 ? -14.596 3.432 7.734 1.00 96.62 123 GLY A C 1
ATOM 1030 O O . GLY A 1 123 ? -14.119 4.214 8.555 1.00 96.62 123 GLY A O 1
ATOM 1031 N N . LEU A 1 124 ? -13.832 2.665 6.942 1.00 97.25 124 LEU A N 1
ATOM 1032 C CA . LEU A 1 124 ? -12.375 2.808 6.881 1.00 97.25 124 LEU A CA 1
ATOM 1033 C C . LEU A 1 124 ? -12.004 4.283 6.586 1.00 97.25 124 LEU A C 1
ATOM 1035 O O . LEU A 1 124 ? -12.550 4.860 5.649 1.00 97.25 124 LEU A O 1
ATOM 1039 N N . PRO A 1 125 ? -11.096 4.920 7.345 1.00 97.88 125 PRO A N 1
ATOM 1040 C CA . PRO A 1 125 ? -10.724 6.310 7.081 1.00 97.88 125 PRO A CA 1
ATOM 1041 C C . PRO A 1 125 ? -10.012 6.518 5.731 1.00 97.88 125 PRO A C 1
ATOM 1043 O O . PRO A 1 125 ? -9.257 5.663 5.269 1.00 97.88 125 PRO A O 1
ATOM 1046 N N . ASP A 1 126 ? -10.193 7.698 5.125 1.00 97.12 126 ASP A N 1
ATOM 1047 C CA . ASP A 1 126 ? -9.705 8.045 3.773 1.00 97.12 126 ASP A CA 1
ATOM 1048 C C . ASP A 1 126 ? -8.182 7.961 3.580 1.00 97.12 126 ASP A C 1
ATOM 1050 O O . ASP A 1 126 ? -7.681 7.915 2.451 1.00 97.12 126 ASP A O 1
ATOM 1054 N N . ASN A 1 127 ? -7.415 8.002 4.668 1.00 97.62 127 ASN A N 1
ATOM 1055 C CA . ASN A 1 127 ? -5.966 7.855 4.610 1.00 97.62 127 ASN A CA 1
ATOM 1056 C C . ASN A 1 127 ? -5.513 6.398 4.478 1.00 97.62 127 ASN A C 1
ATOM 1058 O O . ASN A 1 127 ? -4.380 6.174 4.057 1.00 97.62 127 ASN A O 1
ATOM 1062 N N . TYR A 1 128 ? -6.373 5.428 4.785 1.00 98.19 128 TYR A N 1
ATOM 1063 C CA . TYR A 1 128 ? -6.019 4.019 4.702 1.00 98.19 128 TYR A CA 1
ATOM 1064 C C . TYR A 1 128 ? -6.353 3.422 3.334 1.00 98.19 128 TYR A C 1
ATOM 1066 O O . TYR A 1 128 ? -7.407 3.696 2.748 1.00 98.19 128 TYR A O 1
ATOM 1074 N N . PHE A 1 129 ? -5.432 2.593 2.847 1.00 97.94 129 PHE A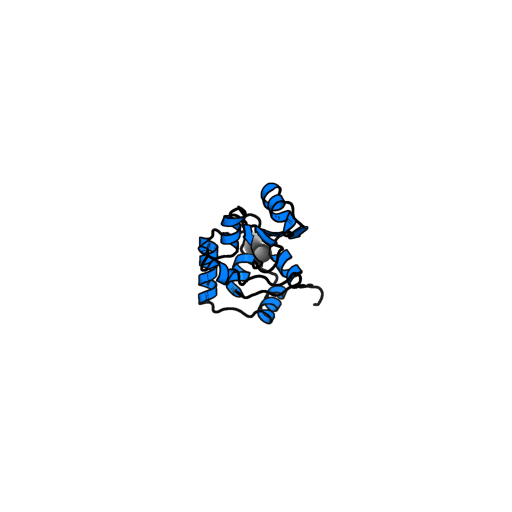 N 1
ATOM 1075 C CA . PHE A 1 129 ? -5.551 1.783 1.637 1.00 97.94 129 PHE A CA 1
ATOM 1076 C C . PHE A 1 129 ? -5.318 0.322 2.001 1.00 97.94 129 PHE A C 1
ATOM 1078 O O . PHE A 1 129 ? -4.372 0.006 2.720 1.00 97.94 129 PHE A O 1
ATOM 1085 N N . SER A 1 130 ? -6.189 -0.562 1.532 1.00 95.81 130 SER A N 1
ATOM 1086 C CA . SER A 1 130 ? -6.073 -1.995 1.790 1.00 95.81 130 SER A CA 1
ATOM 1087 C C . SER A 1 130 ? -5.148 -2.647 0.772 1.00 95.81 130 SER A C 1
ATOM 1089 O O . SER A 1 130 ? -5.260 -2.368 -0.418 1.00 95.81 130 SER A O 1
ATOM 1091 N N . LEU A 1 131 ? -4.228 -3.485 1.250 1.00 95.88 131 LEU A N 1
ATOM 1092 C CA . LEU A 1 131 ? -3.268 -4.210 0.414 1.00 95.88 131 LEU A CA 1
ATOM 1093 C C . LEU A 1 131 ? -3.630 -5.689 0.231 1.00 95.88 131 LEU A C 1
ATOM 1095 O O . LEU A 1 131 ? -3.053 -6.334 -0.633 1.00 95.88 131 LEU A O 1
ATOM 1099 N N . LEU A 1 132 ? -4.548 -6.232 1.036 1.00 88.38 132 LEU A N 1
ATOM 1100 C CA . LEU A 1 132 ? -5.039 -7.609 0.902 1.00 88.38 132 LEU A CA 1
ATOM 1101 C C . LEU A 1 132 ? -6.399 -7.626 0.219 1.00 88.38 132 LEU A C 1
ATOM 1103 O O . LEU A 1 132 ? -7.161 -6.669 0.333 1.00 88.38 132 LEU A O 1
ATOM 1107 N N . ASN A 1 133 ? -6.712 -8.730 -0.454 1.00 75.62 133 ASN A N 1
ATOM 1108 C CA . ASN A 1 133 ? -8.041 -8.955 -1.005 1.00 75.62 133 ASN A CA 1
ATOM 1109 C C . ASN A 1 133 ? -9.058 -9.322 0.101 1.00 75.62 133 ASN A C 1
ATOM 1111 O O . ASN A 1 133 ? -8.699 -9.556 1.251 1.00 75.62 133 ASN A O 1
ATOM 1115 N N . ASN A 1 134 ? -10.338 -9.413 -0.270 1.00 70.25 134 ASN A N 1
ATOM 1116 C CA . ASN A 1 134 ? -11.433 -9.821 0.625 1.00 70.25 134 ASN A CA 1
ATOM 1117 C C . ASN A 1 134 ? -11.446 -11.304 1.019 1.00 70.25 134 ASN A C 1
ATOM 1119 O O . ASN A 1 134 ? -12.281 -11.697 1.830 1.00 70.25 134 ASN A O 1
ATOM 1123 N N . GLU A 1 135 ? -10.635 -12.147 0.382 1.00 66.81 135 GLU A N 1
ATOM 1124 C CA . GLU A 1 135 ? -10.665 -13.592 0.642 1.00 66.81 135 GLU A CA 1
ATOM 1125 C C . GLU A 1 135 ? -9.902 -13.957 1.916 1.00 66.81 135 GLU A C 1
ATOM 1127 O O . GLU A 1 135 ? -10.086 -15.045 2.462 1.00 66.81 135 GLU A O 1
ATOM 1132 N N . LEU A 1 136 ? -9.062 -13.042 2.395 1.00 66.69 136 LEU A N 1
ATOM 1133 C CA . LEU A 1 136 ? -8.399 -13.137 3.681 1.00 66.69 136 LEU A CA 1
ATOM 1134 C C . LEU A 1 136 ? -9.231 -12.373 4.714 1.00 66.69 136 LEU A C 1
ATOM 1136 O O . LEU A 1 136 ? -9.603 -11.222 4.496 1.00 66.69 136 LEU A O 1
ATOM 1140 N N . ASP A 1 137 ? -9.522 -13.020 5.845 1.00 81.50 137 ASP A N 1
ATOM 1141 C CA . ASP A 1 137 ? -10.290 -12.395 6.930 1.00 81.50 137 ASP A CA 1
ATOM 1142 C C . ASP A 1 137 ? -9.534 -11.189 7.532 1.00 81.50 137 ASP A C 1
ATOM 1144 O O . ASP A 1 137 ? -10.146 -10.228 8.001 1.00 81.50 137 ASP A O 1
ATOM 1148 N N . ASP A 1 138 ? -8.199 -11.221 7.504 1.00 91.62 138 ASP A N 1
ATOM 1149 C CA . ASP A 1 138 ? -7.332 -10.198 8.090 1.00 91.62 138 ASP A CA 1
ATOM 1150 C C . ASP A 1 138 ? -6.989 -9.060 7.114 1.00 91.62 138 ASP A C 1
ATOM 1152 O O . ASP A 1 138 ? -7.076 -9.185 5.895 1.00 91.62 138 ASP A O 1
ATOM 1156 N N . TYR A 1 139 ? -6.518 -7.935 7.656 1.00 93.81 139 TYR A N 1
ATOM 1157 C CA . TYR A 1 139 ? -6.247 -6.718 6.897 1.00 93.81 139 TYR A CA 1
ATOM 1158 C C . TYR A 1 139 ? -4.771 -6.328 6.934 1.00 93.81 139 TYR A C 1
ATOM 1160 O O . TYR A 1 139 ? -4.142 -6.310 7.994 1.00 93.81 139 TYR A O 1
ATOM 1168 N N . ILE A 1 140 ? -4.249 -5.892 5.785 1.00 96.31 140 ILE A N 1
ATOM 1169 C CA . ILE A 1 140 ? -3.040 -5.066 5.710 1.00 96.31 140 ILE A CA 1
ATOM 1170 C C . ILE A 1 140 ? -3.448 -3.688 5.198 1.00 96.31 140 ILE A C 1
ATOM 1172 O O . ILE A 1 140 ? -4.005 -3.566 4.107 1.00 96.31 140 ILE A O 1
ATOM 1176 N N . LEU A 1 141 ? -3.190 -2.658 6.001 1.00 97.56 141 LEU A N 1
ATOM 1177 C CA . LEU A 1 141 ? -3.617 -1.285 5.755 1.00 97.56 141 LEU A CA 1
ATOM 1178 C C . LEU A 1 141 ? -2.402 -0.361 5.664 1.00 97.56 141 LEU A C 1
ATOM 1180 O O . LEU A 1 141 ? -1.633 -0.243 6.617 1.00 97.56 141 LEU A O 1
ATOM 1184 N N . TYR A 1 142 ? -2.258 0.314 4.529 1.00 98.56 142 TYR A N 1
ATOM 1185 C CA . TYR A 1 142 ? -1.277 1.368 4.296 1.00 98.56 142 TYR A CA 1
ATOM 1186 C C . TYR A 1 142 ? -1.848 2.733 4.687 1.00 98.56 142 TYR A C 1
ATOM 1188 O O . TYR A 1 142 ? -2.928 3.095 4.224 1.00 98.56 142 TYR A O 1
ATOM 1196 N N . ASP A 1 143 ? -1.129 3.504 5.501 1.00 98.44 143 ASP A N 1
ATOM 1197 C CA . ASP A 1 143 ? -1.481 4.875 5.871 1.00 98.44 143 ASP A CA 1
ATOM 1198 C C . ASP A 1 143 ? -0.769 5.880 4.963 1.00 98.44 143 ASP A C 1
ATOM 1200 O O . ASP A 1 143 ? 0.410 6.199 5.147 1.00 98.44 143 ASP A O 1
ATOM 1204 N N . LYS A 1 144 ? -1.493 6.459 4.002 1.00 97.88 144 LYS A N 1
ATOM 1205 C CA . LYS A 1 144 ? -0.880 7.417 3.073 1.00 97.88 144 LYS A CA 1
ATOM 1206 C C . LYS A 1 144 ? -0.410 8.710 3.743 1.00 97.88 144 LYS A C 1
ATOM 1208 O O . LYS A 1 144 ? 0.341 9.464 3.131 1.00 97.88 144 LYS A O 1
ATOM 1213 N N . ASN A 1 145 ? -0.855 9.018 4.959 1.00 97.75 145 ASN A N 1
ATOM 1214 C CA . ASN A 1 145 ? -0.424 10.241 5.632 1.00 97.75 145 ASN A CA 1
ATOM 1215 C C . ASN A 1 145 ? 0.939 10.077 6.315 1.00 97.75 145 ASN A C 1
ATOM 1217 O O . ASN A 1 145 ? 1.604 11.086 6.555 1.00 97.75 145 ASN A O 1
ATOM 1221 N N . THR A 1 146 ? 1.342 8.845 6.636 1.00 97.38 146 THR A N 1
ATOM 1222 C CA . THR A 1 146 ? 2.544 8.560 7.437 1.00 97.38 146 THR A CA 1
ATOM 1223 C C . THR A 1 146 ? 3.516 7.578 6.789 1.00 97.38 146 THR A C 1
ATOM 1225 O O . THR A 1 146 ? 4.633 7.468 7.280 1.00 97.38 146 THR A O 1
ATOM 1228 N N . ASP A 1 147 ? 3.124 6.922 5.691 1.00 97.75 147 ASP A N 1
ATOM 1229 C CA . ASP A 1 147 ? 3.833 5.800 5.053 1.00 97.75 147 ASP A CA 1
ATOM 1230 C C . ASP A 1 147 ? 3.863 4.508 5.896 1.00 97.75 147 ASP A C 1
ATOM 1232 O O . ASP A 1 147 ? 4.488 3.522 5.523 1.00 97.75 147 ASP A O 1
ATOM 1236 N N . GLU A 1 148 ? 3.150 4.474 7.022 1.00 98.31 148 GLU A N 1
ATOM 1237 C CA . GLU A 1 148 ? 3.092 3.307 7.903 1.00 98.31 148 GLU A CA 1
ATOM 1238 C C . GLU A 1 148 ? 2.214 2.187 7.330 1.00 98.31 148 GLU A C 1
ATOM 1240 O O . GLU A 1 148 ? 1.252 2.430 6.599 1.00 98.31 148 GLU A O 1
ATOM 1245 N N . VAL A 1 149 ? 2.500 0.947 7.737 1.00 98.38 149 VAL A N 1
ATOM 1246 C CA . VAL A 1 149 ? 1.687 -0.227 7.390 1.00 98.38 149 VAL A CA 1
ATOM 1247 C C . VAL A 1 149 ? 1.243 -0.949 8.652 1.00 98.38 149 VAL A C 1
ATOM 1249 O O . VAL A 1 149 ? 2.029 -1.138 9.582 1.00 98.38 149 VAL A O 1
ATOM 1252 N N . PHE A 1 150 ? -0.011 -1.389 8.677 1.00 97.88 150 PHE A N 1
ATOM 1253 C CA . PHE A 1 150 ? -0.626 -2.073 9.808 1.00 97.88 150 PHE A CA 1
ATOM 1254 C C . PHE A 1 150 ? -1.186 -3.417 9.376 1.00 97.88 150 PHE A C 1
ATOM 1256 O O . PHE A 1 150 ? -1.918 -3.493 8.395 1.00 97.88 150 PHE A O 1
ATOM 1263 N N . PHE A 1 151 ? -0.883 -4.458 10.142 1.00 96.12 151 PHE A N 1
ATOM 1264 C CA . PHE A 1 151 ? -1.592 -5.726 10.082 1.00 96.12 151 PHE A CA 1
ATOM 1265 C C . PHE A 1 151 ? -2.621 -5.773 11.212 1.00 96.12 151 PHE A C 1
ATOM 1267 O O . PHE A 1 151 ? -2.288 -5.559 12.386 1.00 96.12 151 PHE A O 1
ATOM 1274 N N . VAL A 1 152 ? -3.869 -6.043 10.851 1.00 95.69 152 VAL A N 1
ATOM 1275 C CA . VAL A 1 152 ? -5.016 -6.033 11.754 1.00 95.69 152 VAL A CA 1
ATOM 1276 C C . VAL A 1 152 ? -5.803 -7.311 11.536 1.00 95.69 152 VAL A C 1
ATOM 1278 O O . VAL A 1 152 ? -6.328 -7.535 10.451 1.00 95.69 152 VAL A O 1
ATOM 1281 N N . GLU A 1 153 ? -5.912 -8.130 12.575 1.00 93.88 153 GLU A N 1
ATOM 1282 C CA . GLU A 1 153 ? -6.776 -9.308 12.524 1.00 93.88 153 GLU A CA 1
ATOM 1283 C C . GLU A 1 153 ? -8.249 -8.912 12.376 1.00 93.88 153 GLU A C 1
ATOM 1285 O O . GLU A 1 153 ? -8.689 -7.923 12.979 1.00 93.88 153 GLU A O 1
ATOM 1290 N N . ALA A 1 154 ? -9.024 -9.722 11.651 1.00 92.50 154 ALA A N 1
ATOM 1291 C CA . ALA A 1 154 ? -10.434 -9.468 11.343 1.00 92.50 154 ALA A CA 1
ATOM 1292 C C . ALA A 1 154 ? -11.263 -8.971 12.545 1.00 92.50 154 ALA A C 1
ATOM 1294 O O . ALA A 1 154 ? -11.911 -7.923 12.457 1.00 92.50 154 ALA A O 1
ATOM 1295 N N . PRO A 1 155 ? -11.207 -9.641 13.720 1.00 93.44 155 PRO A N 1
ATOM 1296 C CA . PRO A 1 155 ? -12.016 -9.264 14.881 1.00 93.44 155 PRO A CA 1
ATOM 1297 C C . PRO A 1 155 ? -11.652 -7.901 15.491 1.00 93.44 155 PRO A C 1
ATOM 1299 O O . PRO A 1 155 ? -12.383 -7.387 16.341 1.00 93.44 155 PRO A O 1
ATOM 1302 N N . ASN A 1 156 ? -10.511 -7.322 15.108 1.00 95.06 156 ASN A N 1
ATOM 1303 C CA . ASN A 1 156 ? -9.977 -6.088 15.674 1.00 95.06 156 ASN A CA 1
ATOM 1304 C C . ASN A 1 156 ? -10.129 -4.870 14.752 1.00 95.06 156 ASN A C 1
ATOM 1306 O O . ASN A 1 156 ? -9.795 -3.768 15.186 1.00 95.06 156 ASN A O 1
ATOM 1310 N N . ILE A 1 157 ? -10.678 -5.011 13.540 1.00 95.25 157 ILE A N 1
ATOM 1311 C CA . ILE A 1 157 ? -10.770 -3.900 12.578 1.00 95.25 157 ILE A CA 1
ATOM 1312 C C . ILE A 1 157 ? -11.522 -2.681 13.115 1.00 95.25 157 ILE A C 1
ATOM 1314 O O . ILE A 1 157 ? -11.061 -1.552 12.965 1.00 95.25 157 ILE A O 1
ATOM 1318 N N . GLN A 1 158 ? -12.620 -2.889 13.841 1.00 96.19 158 GLN A N 1
ATOM 1319 C CA . GLN A 1 158 ? -13.362 -1.769 14.417 1.00 96.19 158 GLN A CA 1
ATOM 1320 C C . GLN A 1 158 ? -12.538 -1.028 15.485 1.00 96.19 158 GLN A C 1
ATOM 1322 O O . GLN A 1 158 ? -12.519 0.200 15.531 1.00 96.19 158 GLN A O 1
ATOM 1327 N N . LYS A 1 159 ? -11.770 -1.766 16.299 1.00 97.31 159 LYS A N 1
ATOM 1328 C CA . LYS A 1 159 ? -10.863 -1.176 17.297 1.00 97.31 159 LYS A CA 1
ATOM 1329 C C . LYS A 1 159 ? -9.682 -0.460 16.643 1.00 97.31 159 LYS A C 1
ATOM 1331 O O . LYS A 1 159 ? -9.184 0.515 17.205 1.00 97.31 159 LYS A O 1
ATOM 1336 N N . PHE A 1 160 ? -9.230 -0.926 15.479 1.00 97.88 160 PHE A N 1
ATOM 1337 C CA . PHE A 1 160 ? -8.244 -0.214 14.672 1.00 97.88 160 PHE A CA 1
ATOM 1338 C C . PHE A 1 160 ? -8.784 1.143 14.218 1.00 97.88 160 PHE A C 1
ATOM 1340 O O . PHE A 1 160 ? -8.129 2.157 14.437 1.00 97.88 160 PHE A O 1
ATOM 1347 N N . ILE A 1 161 ? -9.991 1.178 13.652 1.00 96.94 161 ILE A N 1
ATOM 1348 C CA . ILE A 1 161 ? -10.606 2.417 13.156 1.00 96.94 161 ILE A CA 1
ATOM 1349 C C . ILE A 1 161 ? -10.814 3.429 14.292 1.00 96.94 161 ILE A C 1
ATOM 1351 O O . ILE A 1 161 ? -10.543 4.614 14.120 1.00 96.94 161 ILE A O 1
ATOM 1355 N N . GLU A 1 162 ? -11.253 2.968 15.463 1.00 96.62 162 GLU A N 1
ATOM 1356 C CA . GLU A 1 162 ? -11.557 3.847 16.598 1.00 96.62 162 GLU A CA 1
ATOM 1357 C C . GLU A 1 162 ? -10.311 4.294 17.372 1.00 96.62 162 GLU A C 1
ATOM 1359 O O . GLU A 1 162 ? -10.212 5.452 17.772 1.00 96.62 162 GLU A O 1
ATOM 1364 N N . ASN A 1 163 ? -9.365 3.378 17.605 1.00 95.81 163 ASN A N 1
ATOM 1365 C CA . ASN A 1 163 ? -8.294 3.563 18.590 1.00 95.81 163 ASN A CA 1
ATOM 1366 C C . ASN A 1 163 ? -6.897 3.190 18.065 1.00 95.81 163 ASN A C 1
ATOM 1368 O O . ASN A 1 163 ? -5.953 3.111 18.851 1.00 95.81 163 ASN A O 1
ATOM 1372 N N . LYS A 1 164 ? -6.751 2.932 16.759 1.00 95.25 164 LYS A N 1
ATOM 1373 C CA . LYS A 1 164 ? -5.502 2.494 16.110 1.00 95.25 164 LYS A CA 1
ATOM 137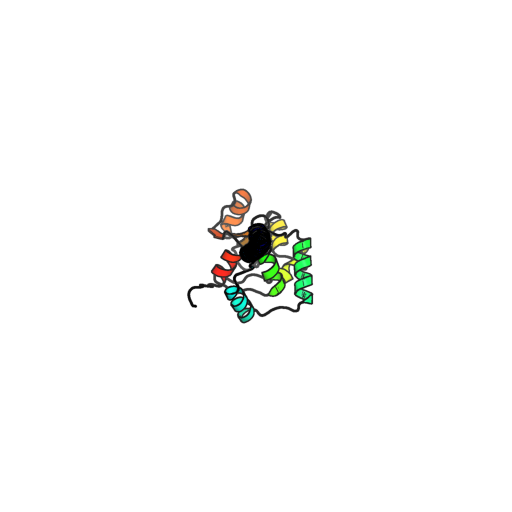4 C C . LYS A 1 164 ? -4.899 1.240 16.770 1.00 95.25 164 LYS A C 1
ATOM 1376 O O . LYS A 1 164 ? -3.685 1.120 16.887 1.00 95.25 164 LYS A O 1
ATOM 1381 N N . GLN A 1 165 ? -5.738 0.298 17.215 1.00 96.44 165 GLN A N 1
ATOM 1382 C CA . GLN A 1 165 ? -5.290 -1.005 17.722 1.00 96.44 165 GLN A CA 1
ATOM 1383 C C . GLN A 1 165 ? -4.966 -1.967 16.568 1.00 96.44 165 GLN A C 1
ATOM 1385 O O . GLN A 1 165 ? -5.830 -2.253 15.749 1.00 96.44 165 GLN A O 1
ATOM 1390 N N . PHE A 1 166 ? -3.750 -2.512 16.533 1.00 96.56 166 PHE A N 1
ATOM 1391 C CA . PHE A 1 166 ? -3.263 -3.415 15.480 1.00 96.56 166 PHE A CA 1
ATOM 1392 C C . PHE A 1 166 ? -2.495 -4.607 16.070 1.00 96.56 166 PHE A C 1
ATOM 1394 O O . PHE A 1 166 ? -2.012 -4.536 17.202 1.00 96.56 166 PHE A O 1
ATOM 1401 N N . SER A 1 167 ? -2.361 -5.688 15.296 1.00 95.50 167 SER A N 1
ATOM 1402 C CA . SER A 1 167 ? -1.583 -6.877 15.680 1.00 95.50 167 SER A CA 1
ATOM 1403 C C . SER A 1 167 ? -0.093 -6.694 15.380 1.00 95.50 167 SER A C 1
ATOM 1405 O O . SER A 1 167 ? 0.759 -7.077 16.182 1.00 95.50 167 SER A O 1
ATOM 1407 N N . LYS A 1 168 ? 0.243 -6.075 14.240 1.00 96.00 168 LYS A N 1
ATOM 1408 C CA . LYS A 1 168 ? 1.625 -5.747 13.853 1.00 96.00 168 LYS A CA 1
ATOM 1409 C C . LYS A 1 168 ? 1.677 -4.431 13.075 1.00 96.00 168 LYS A C 1
ATOM 1411 O O . LYS A 1 168 ? 0.697 -4.030 12.454 1.00 96.00 168 LYS A O 1
ATOM 1416 N N . HIS A 1 169 ? 2.821 -3.758 13.128 1.00 96.94 169 HIS A N 1
ATOM 1417 C CA . HIS A 1 169 ? 3.056 -2.462 12.495 1.00 96.94 169 HIS A CA 1
ATOM 1418 C C . HIS A 1 169 ? 4.466 -2.390 11.911 1.00 96.94 169 HIS A C 1
ATOM 1420 O O . HIS A 1 169 ? 5.412 -2.945 12.476 1.00 96.94 169 HIS A O 1
ATOM 1426 N N . TRP A 1 170 ? 4.584 -1.691 10.786 1.00 97.50 170 TRP A N 1
ATOM 1427 C CA . TRP A 1 170 ? 5.841 -1.311 10.161 1.00 97.50 170 TRP A CA 1
ATOM 1428 C C . TRP A 1 170 ? 5.879 0.208 9.991 1.00 97.50 170 TRP A C 1
ATOM 1430 O O . TRP A 1 170 ? 4.922 0.821 9.519 1.00 97.50 170 TRP A O 1
ATOM 1440 N N . ASN A 1 171 ? 7.018 0.805 10.346 1.00 95.44 171 ASN A N 1
ATOM 1441 C CA . ASN A 1 171 ? 7.206 2.260 10.350 1.00 95.44 171 ASN A CA 1
ATOM 1442 C C . ASN A 1 171 ? 7.227 2.899 8.950 1.00 95.44 171 ASN A C 1
ATOM 1444 O O . ASN A 1 171 ? 7.184 4.120 8.854 1.00 95.44 171 ASN A O 1
ATOM 1448 N N . SER A 1 172 ? 7.378 2.100 7.894 1.00 95.81 172 SER A N 1
ATOM 1449 C CA . SER A 1 172 ? 7.363 2.553 6.502 1.00 95.81 172 SER A CA 1
ATOM 1450 C C . SER A 1 172 ? 6.934 1.419 5.576 1.00 95.81 172 SER A C 1
ATOM 1452 O O . SER A 1 172 ? 7.030 0.237 5.943 1.00 95.81 172 SER A O 1
ATOM 1454 N N . PHE A 1 173 ? 6.544 1.766 4.350 1.00 96.38 173 PHE A N 1
ATOM 1455 C CA . PHE A 1 173 ? 6.262 0.783 3.310 1.00 96.38 173 PHE A CA 1
ATOM 1456 C C . PHE A 1 173 ? 7.495 -0.066 2.990 1.00 96.38 173 PHE A C 1
ATOM 1458 O O . PHE A 1 173 ? 7.383 -1.281 2.857 1.00 96.38 173 PHE A O 1
ATOM 1465 N N . GLU A 1 174 ? 8.681 0.546 2.936 1.00 93.62 174 GLU A N 1
ATOM 1466 C CA . GLU A 1 174 ? 9.934 -0.169 2.677 1.00 93.62 174 GLU A CA 1
ATOM 1467 C C . GLU A 1 174 ? 10.194 -1.272 3.717 1.00 93.62 174 GLU A C 1
ATOM 1469 O O . GLU A 1 174 ? 10.527 -2.403 3.354 1.00 93.62 174 GLU A O 1
ATOM 1474 N N . TYR A 1 175 ? 10.025 -0.972 5.011 1.00 93.62 175 TYR A N 1
ATOM 1475 C CA . TYR A 1 175 ? 10.198 -1.982 6.059 1.00 93.62 175 TYR A CA 1
ATOM 1476 C C . TYR A 1 175 ? 9.172 -3.103 5.937 1.00 93.62 175 TYR A C 1
ATOM 1478 O O . TYR A 1 175 ? 9.512 -4.268 6.150 1.00 93.62 175 TYR A O 1
ATOM 1486 N N . PHE A 1 176 ? 7.932 -2.752 5.597 1.00 95.81 176 PHE A N 1
ATOM 1487 C CA . PHE A 1 176 ? 6.875 -3.720 5.366 1.00 95.81 176 PHE A CA 1
ATOM 1488 C C . PHE A 1 176 ? 7.214 -4.660 4.211 1.00 95.81 176 PHE A C 1
ATOM 1490 O O . PHE A 1 176 ? 7.256 -5.868 4.421 1.00 95.81 176 PHE A O 1
ATOM 1497 N N . ILE A 1 177 ? 7.490 -4.132 3.017 1.00 94.75 177 ILE A N 1
ATOM 1498 C CA . ILE A 1 177 ? 7.637 -4.964 1.820 1.00 94.75 177 ILE A CA 1
ATOM 1499 C C . ILE A 1 177 ? 8.871 -5.869 1.908 1.00 94.75 177 ILE A C 1
ATOM 1501 O O . ILE A 1 177 ? 8.807 -7.034 1.524 1.00 94.75 177 ILE A O 1
ATOM 1505 N N . LYS A 1 178 ? 9.966 -5.393 2.518 1.00 93.31 178 LYS A N 1
ATOM 1506 C CA . LYS A 1 178 ? 11.153 -6.219 2.782 1.00 93.31 178 LYS A CA 1
ATOM 1507 C C . LYS A 1 178 ? 10.845 -7.376 3.727 1.00 93.31 178 LYS A C 1
ATOM 1509 O O . LYS A 1 178 ? 11.197 -8.518 3.440 1.00 93.31 178 LYS A O 1
ATOM 1514 N N . ASP A 1 179 ? 10.174 -7.107 4.847 1.00 93.38 179 ASP A N 1
ATOM 1515 C CA . ASP A 1 179 ? 9.798 -8.165 5.787 1.00 93.38 179 ASP A CA 1
ATOM 1516 C C . ASP A 1 179 ? 8.782 -9.139 5.171 1.00 93.38 179 ASP A C 1
ATOM 1518 O O . ASP A 1 179 ? 8.926 -10.355 5.326 1.00 93.38 179 ASP A O 1
ATOM 1522 N N . TYR A 1 180 ? 7.794 -8.619 4.438 1.00 93.12 180 TYR A N 1
ATOM 1523 C CA . TYR A 1 180 ? 6.740 -9.390 3.782 1.00 93.12 180 TYR A CA 1
ATOM 1524 C C . TYR A 1 180 ? 7.296 -10.390 2.762 1.00 93.12 180 TYR A C 1
ATOM 1526 O O . TYR A 1 180 ? 6.886 -11.553 2.766 1.00 93.12 180 TYR A O 1
ATOM 1534 N N . LEU A 1 181 ? 8.288 -9.967 1.971 1.00 93.12 181 LEU A N 1
ATOM 1535 C CA . LEU A 1 181 ? 9.001 -10.792 0.988 1.00 93.12 181 LEU A CA 1
ATOM 1536 C C . LEU A 1 181 ? 10.120 -11.648 1.597 1.00 93.12 181 LEU A C 1
ATOM 1538 O O . LEU A 1 181 ? 10.825 -12.356 0.888 1.00 93.12 181 LEU A O 1
ATOM 1542 N N . ASN A 1 182 ? 10.303 -11.605 2.921 1.00 90.62 182 ASN A N 1
ATOM 1543 C CA . ASN A 1 182 ? 11.420 -12.258 3.605 1.00 90.62 182 ASN A CA 1
ATOM 1544 C C . ASN A 1 182 ? 12.807 -11.840 3.076 1.00 90.62 182 ASN A C 1
ATOM 1546 O O . ASN A 1 182 ? 13.759 -12.623 3.125 1.00 90.62 182 ASN A O 1
ATOM 1550 N N . TYR A 1 183 ? 12.931 -10.605 2.596 1.00 88.00 183 TYR A N 1
ATOM 1551 C CA . TYR A 1 183 ? 14.190 -10.058 2.122 1.00 88.00 183 TYR A CA 1
ATOM 1552 C C . TYR A 1 183 ? 15.115 -9.778 3.312 1.00 88.00 183 TYR A C 1
ATOM 1554 O O . TYR A 1 183 ? 15.035 -8.749 3.985 1.00 88.00 183 TYR A O 1
ATOM 1562 N N . ASN A 1 184 ? 16.011 -10.724 3.583 1.00 73.06 184 ASN A N 1
ATOM 1563 C CA . ASN A 1 184 ? 17.116 -10.544 4.511 1.00 73.06 184 ASN A CA 1
ATOM 1564 C C . ASN A 1 184 ? 18.326 -10.044 3.721 1.00 73.06 184 ASN A C 1
ATOM 1566 O O . ASN A 1 184 ? 18.951 -10.823 3.009 1.00 73.06 184 ASN A O 1
ATOM 1570 N N . ALA A 1 185 ? 18.724 -8.785 3.914 1.00 56.12 185 ALA A N 1
ATOM 1571 C CA . ALA A 1 185 ? 19.941 -8.209 3.322 1.00 56.12 185 ALA A CA 1
ATOM 1572 C C . ALA A 1 185 ? 21.263 -8.835 3.850 1.00 56.12 185 ALA A C 1
ATOM 1574 O O . ALA A 1 185 ? 22.325 -8.225 3.768 1.00 56.12 185 ALA A O 1
ATOM 1575 N N . TYR A 1 186 ? 21.213 -10.042 4.421 1.00 43.25 186 TYR A N 1
ATOM 1576 C CA . TYR A 1 186 ? 22.323 -10.742 5.065 1.00 43.25 186 TYR A CA 1
ATOM 1577 C C . TYR A 1 186 ? 22.994 -11.774 4.156 1.00 43.25 186 TYR A C 1
ATOM 1579 O O . TYR A 1 186 ? 23.353 -12.833 4.642 1.00 43.25 186 TYR A O 1
ATOM 1587 N N . TYR A 1 187 ? 23.195 -11.491 2.871 1.00 35.66 187 TYR A N 1
ATOM 1588 C CA . TYR A 1 187 ? 24.171 -12.220 2.053 1.00 35.66 187 TYR A CA 1
ATOM 1589 C C . TYR A 1 187 ? 24.683 -11.318 0.925 1.00 35.66 187 TYR A C 1
ATOM 1591 O O . TYR A 1 187 ? 24.182 -11.375 -0.194 1.00 35.66 187 TYR A O 1
ATOM 1599 N N . VAL A 1 188 ? 25.689 -10.496 1.236 1.00 35.72 188 VAL A N 1
ATOM 1600 C CA . VAL A 1 188 ? 26.726 -10.064 0.283 1.00 35.72 188 VAL A CA 1
ATOM 1601 C C . VAL A 1 188 ? 28.073 -10.163 0.985 1.00 35.72 188 VAL A C 1
ATOM 1603 O O . VAL A 1 188 ? 28.175 -9.633 2.115 1.00 35.72 188 VAL A O 1
#